Protein AF-A0AAV4C9W5-F1 (afdb_monomer)

Nearest PDB structures (foldseek):
  8r55-assembly1_z  TM=6.917E-01  e=4.072E-02  Bacillus subtilis
  2dnu-assembly1_A  TM=6.095E-01  e=3.373E-02  Homo sapiens
  2yuo-assembly1_A  TM=5.539E-01  e=3.168E-02  Mus musculus
  7nzc-assembly1_AAA  TM=6.056E-01  e=6.319E-02  Homo sapiens
  2cub-assembly1_A  TM=4.897E-01  e=2.083E-01  Homo sapiens

Radius of gyration: 33.25 Å; Cα contacts (8 Å, |Δi|>4): 215; chains: 1; bounding box: 70×79×91 Å

InterPro domains:
  IPR041373 Reverse transcriptase, RNase H-like domain [PF17917] (241-307)
  IPR043502 DNA/RNA polymerase superfamily [SSF56672] (241-311)

Secondary structure (DSSP, 8-state):
-HHHHHTTTS---GGG---HHHHHHHHHHHHHHHHHHHHHHHHHHHHHHHHHHHHH-------TT-EEEEEEE-SS-TT-EEEEEEEEEEEE-SSSEEEEEETTEEEEEEGGGEEE-------S----------------------------------PPPSS----GGG----TTS-HHHHHHHHHHHHHTTTTS-SSPP--TT-------S-SS---PPPPPPPHHHHHHHHHHHHHHHH-HHHHT--HHHHHHHHHHHHHHHTHHHHTTS-EEEEES-THHHHTTTS--S-HHHHHHHHHHHTS-EEEEE--TTT-HHHHHHHH--

Organism: NCBI:txid259542

Sequence (329 aa):
MTILRELWMEDITDEQVKSTYQYVIDLREKMEKVIEVAHDNLKNASKRYKKDFDLKTKATRFEVGNKVLLLLPTKYNKLQLKWQDPFVVLQRLGENNYKVAVGKVEKTYHAKLLKKYWECESSGNQACEVGVLQCAVAALIDEEEDSSEHQDQEPKIETPSLQQTQTYKDVQIDGELGSHQKEELTSLLRGFADVLTDVPGRTSAYTYDIILTSNVPAMEKPYPTSQALLAKFRKEVQAMKLLPRKQRYSVVQKEYLTRVWAVKSLSTYLLGREFVVETDHAPLLYLNRAKSENGRLMRWALLLSQYRFNLRSVKASENHGPNFLSRLK

Solvent-accessible surface area (backbone atoms only — not comparable to full-atom values): 21068 Å² total; per-residue (Å²): 119,63,70,68,50,50,68,72,73,49,94,71,60,82,91,69,69,70,50,74,67,56,50,54,51,54,48,50,55,50,50,54,54,51,51,52,54,50,52,51,50,52,54,53,48,51,54,49,53,48,53,55,45,62,74,69,58,74,89,75,79,82,61,69,67,42,43,23,25,39,58,40,57,39,97,90,40,79,86,48,70,39,77,44,73,74,28,40,28,70,40,76,79,52,91,50,36,33,30,33,43,61,84,95,44,78,46,79,43,51,46,91,42,49,42,86,53,78,85,80,82,81,77,73,94,69,97,68,79,85,70,85,78,81,72,80,78,82,75,82,78,78,82,74,82,77,87,70,94,71,88,76,78,72,83,76,77,82,69,83,56,92,64,74,83,50,48,55,83,74,62,85,75,71,84,88,60,52,72,69,58,50,53,52,49,54,52,49,41,62,74,45,38,80,75,48,36,75,39,86,77,86,75,82,90,67,84,82,79,86,79,68,96,58,94,66,83,83,82,73,78,79,79,83,76,52,71,72,57,49,53,53,52,48,53,53,54,49,57,59,60,66,37,75,78,57,63,78,47,53,70,69,55,47,55,51,48,53,50,54,48,54,51,59,77,40,33,91,75,43,61,96,39,82,47,75,49,77,36,65,56,61,75,62,63,47,56,81,77,48,90,61,93,46,70,66,61,46,54,51,43,56,64,51,63,80,48,53,67,46,75,42,70,45,57,66,88,75,44,52,66,67,54,47,64,72,63,64,124

Structure (mmCIF, N/CA/C/O backbone):
data_AF-A0AAV4C9W5-F1
#
_entry.id   AF-A0AAV4C9W5-F1
#
loop_
_atom_site.group_PDB
_atom_site.id
_atom_site.type_symbol
_atom_site.label_atom_id
_atom_site.label_alt_id
_atom_site.label_comp_id
_atom_site.label_asym_id
_atom_site.label_entity_id
_atom_site.label_seq_id
_atom_site.pdbx_PDB_ins_code
_atom_site.Cartn_x
_atom_site.Cartn_y
_atom_site.Cartn_z
_atom_site.occupancy
_atom_site.B_iso_or_equiv
_atom_site.auth_seq_id
_atom_site.auth_comp_id
_atom_site.auth_asym_id
_atom_site.auth_atom_id
_atom_site.pdbx_PDB_model_num
ATOM 1 N N . MET A 1 1 ? -7.996 -10.485 35.143 1.00 45.44 1 MET A N 1
ATOM 2 C CA . MET A 1 1 ? -7.371 -9.258 35.692 1.00 45.44 1 MET A CA 1
ATOM 3 C C . MET A 1 1 ? -8.326 -8.061 35.771 1.00 45.44 1 MET A C 1
ATOM 5 O O . MET A 1 1 ? -7.984 -7.102 36.442 1.00 45.44 1 MET A O 1
ATOM 9 N N . THR A 1 2 ? -9.516 -8.099 35.160 1.00 46.59 2 THR A N 1
ATOM 10 C CA . THR A 1 2 ? -10.539 -7.034 35.259 1.00 46.59 2 THR A CA 1
ATOM 11 C C . THR A 1 2 ? -11.322 -7.063 36.574 1.00 46.59 2 THR A C 1
ATOM 13 O O . THR A 1 2 ? -11.460 -6.025 37.201 1.00 46.59 2 THR A O 1
ATOM 16 N N . ILE A 1 3 ? -11.691 -8.251 37.067 1.00 50.72 3 ILE A N 1
ATOM 17 C CA . ILE A 1 3 ? -12.413 -8.426 38.346 1.00 50.72 3 ILE A CA 1
ATOM 18 C C . ILE A 1 3 ? -11.618 -7.862 39.533 1.00 50.72 3 ILE A C 1
ATOM 20 O O . ILE A 1 3 ? -12.169 -7.164 40.368 1.00 50.72 3 ILE A O 1
ATOM 24 N N . LEU A 1 4 ? -10.304 -8.115 39.581 1.00 55.53 4 LEU A N 1
ATOM 25 C CA . LEU A 1 4 ? -9.413 -7.579 40.621 1.00 55.53 4 LEU A CA 1
ATOM 26 C C . LEU A 1 4 ? -9.240 -6.058 40.533 1.00 55.53 4 LEU A C 1
ATOM 28 O O . LEU A 1 4 ? -8.959 -5.425 41.541 1.00 55.53 4 LEU A O 1
ATOM 32 N N . ARG A 1 5 ? -9.382 -5.484 39.332 1.00 57.50 5 ARG A N 1
ATOM 33 C CA . ARG A 1 5 ? -9.265 -4.042 39.114 1.00 57.50 5 ARG A CA 1
ATOM 34 C C . ARG A 1 5 ? -10.557 -3.320 39.515 1.00 57.50 5 ARG A C 1
ATOM 36 O O . ARG A 1 5 ? -10.459 -2.255 40.098 1.00 57.50 5 ARG A O 1
ATOM 43 N N . GLU A 1 6 ? -11.729 -3.902 39.259 1.00 53.81 6 GLU A N 1
ATOM 44 C CA . GLU A 1 6 ? -13.024 -3.375 39.731 1.00 53.81 6 GLU A CA 1
ATOM 45 C C . GLU A 1 6 ? -13.154 -3.467 41.260 1.00 53.81 6 GLU A C 1
ATOM 47 O O . GLU A 1 6 ? -13.497 -2.478 41.896 1.00 53.81 6 GLU A O 1
ATOM 52 N N . LEU A 1 7 ? -12.754 -4.593 41.868 1.00 58.28 7 LEU A N 1
ATOM 53 C CA . LEU A 1 7 ? -12.769 -4.801 43.330 1.00 58.28 7 LEU A CA 1
ATOM 54 C C . LEU A 1 7 ? -11.899 -3.813 44.123 1.00 58.28 7 LEU A C 1
ATOM 56 O O . LEU A 1 7 ? -12.067 -3.684 45.328 1.00 58.28 7 LEU A O 1
ATOM 60 N N . TRP A 1 8 ? -10.916 -3.195 43.470 1.00 59.19 8 TRP A N 1
ATOM 61 C CA . TRP A 1 8 ? -9.974 -2.262 44.094 1.00 59.19 8 TRP A CA 1
ATOM 62 C C . TRP A 1 8 ? -10.302 -0.790 43.818 1.00 59.19 8 TRP A C 1
ATOM 64 O O . TRP A 1 8 ? -9.658 0.077 44.402 1.00 59.19 8 TRP A O 1
ATOM 74 N N . MET A 1 9 ? -11.241 -0.499 42.910 1.00 55.44 9 MET A N 1
ATOM 75 C CA . MET A 1 9 ? -11.502 0.863 42.421 1.00 55.44 9 MET A CA 1
ATOM 76 C C . MET A 1 9 ? -12.898 1.388 42.775 1.00 55.44 9 MET A C 1
ATOM 78 O O . MET A 1 9 ? -13.112 2.593 42.670 1.00 55.44 9 MET A O 1
ATOM 82 N N . GLU A 1 10 ? -13.826 0.533 43.211 1.00 49.25 10 GLU A N 1
ATOM 83 C CA . GLU A 1 10 ? -15.153 0.948 43.673 1.00 49.25 10 GLU A CA 1
ATOM 84 C C . GLU A 1 10 ? -15.440 0.368 45.064 1.00 49.25 10 GLU A C 1
ATOM 86 O O . GLU A 1 10 ? -15.262 -0.830 45.291 1.00 49.25 10 GLU A O 1
ATOM 91 N N . ASP A 1 11 ? -15.908 1.217 45.987 1.00 51.62 11 ASP A N 1
ATOM 92 C CA . ASP A 1 11 ? -16.516 0.804 47.257 1.00 51.62 11 ASP A CA 1
ATOM 93 C C . ASP A 1 11 ? -17.868 0.138 46.953 1.00 51.62 11 ASP A C 1
ATOM 95 O O . ASP A 1 11 ? -18.941 0.736 47.065 1.00 51.62 11 ASP A O 1
ATOM 99 N N . ILE A 1 12 ? -17.812 -1.110 46.491 1.00 54.41 12 ILE A N 1
ATOM 100 C CA . ILE A 1 12 ? -18.990 -1.953 46.314 1.00 54.41 12 ILE A CA 1
ATOM 101 C C . ILE A 1 12 ? -19.474 -2.302 47.722 1.00 54.41 12 ILE A C 1
ATOM 103 O O . ILE A 1 12 ? -18.775 -2.980 48.475 1.00 54.41 12 ILE A O 1
ATOM 107 N N . THR A 1 13 ? -20.661 -1.830 48.100 1.00 58.22 13 THR A N 1
ATOM 108 C CA . THR A 1 13 ? -21.297 -2.243 49.354 1.00 58.22 13 THR A CA 1
ATOM 109 C C . THR A 1 13 ? -21.484 -3.766 49.358 1.00 58.22 13 THR A C 1
ATOM 111 O O . THR A 1 13 ? -21.850 -4.355 48.338 1.00 58.22 13 THR A O 1
ATOM 114 N N . ASP A 1 14 ? -21.253 -4.413 50.508 1.00 55.03 14 ASP A N 1
ATOM 115 C CA . ASP A 1 14 ? -21.297 -5.881 50.687 1.00 55.03 14 ASP A CA 1
ATOM 116 C C . ASP A 1 14 ? -22.599 -6.549 50.180 1.00 55.03 14 ASP A C 1
ATOM 118 O O . ASP A 1 14 ? -22.643 -7.757 49.949 1.00 55.03 14 ASP A O 1
ATOM 122 N N . GLU A 1 15 ? -23.659 -5.770 49.942 1.00 57.22 15 GLU A N 1
ATOM 123 C CA . GLU A 1 15 ? -24.938 -6.215 49.378 1.00 57.22 15 GLU A CA 1
ATOM 124 C C . GLU A 1 15 ? -24.871 -6.672 47.906 1.00 57.22 15 GLU A C 1
ATOM 126 O O . GLU A 1 15 ? -25.792 -7.348 47.444 1.00 57.22 15 GLU A O 1
ATOM 131 N N . GLN A 1 16 ? -23.804 -6.359 47.157 1.00 58.38 16 GLN A N 1
ATOM 132 C CA . GLN A 1 16 ? -23.669 -6.733 45.736 1.00 58.38 16 GLN A CA 1
ATOM 133 C C . GLN A 1 16 ? -22.602 -7.798 45.445 1.00 58.38 16 GLN A C 1
ATOM 135 O O . GLN A 1 16 ? -22.317 -8.094 44.278 1.00 58.38 16 GLN A O 1
ATOM 140 N N . VAL A 1 17 ? -22.029 -8.434 46.472 1.00 63.06 17 VAL A N 1
ATOM 141 C CA . VAL A 1 17 ? -21.086 -9.543 46.273 1.00 63.06 17 VAL A CA 1
ATOM 142 C C . VAL A 1 17 ? -21.867 -10.786 45.839 1.00 63.06 17 VAL A C 1
ATOM 144 O O . VAL A 1 17 ? -22.325 -11.588 46.653 1.00 63.06 17 VAL A O 1
ATOM 147 N N . LYS A 1 18 ? -22.048 -10.946 44.522 1.00 65.88 18 LYS A N 1
ATOM 148 C CA . LYS A 1 18 ? -22.655 -12.149 43.939 1.00 65.88 18 LYS A CA 1
ATOM 149 C C . LYS A 1 18 ? -21.919 -13.380 44.445 1.00 65.88 18 LYS A C 1
ATOM 151 O O . LYS A 1 18 ? -20.697 -13.483 44.323 1.00 65.88 18 LYS A O 1
ATOM 156 N N . SER A 1 19 ? -22.678 -14.337 44.974 1.00 81.88 19 SER A N 1
ATOM 157 C CA . SER A 1 19 ? -22.121 -15.621 45.393 1.00 81.88 19 SER A CA 1
ATOM 158 C C . SER A 1 19 ? -21.367 -16.259 44.224 1.00 81.88 19 SER A C 1
ATOM 160 O O . SER A 1 19 ? -21.794 -16.160 43.070 1.00 81.88 19 SER A O 1
ATOM 162 N N . THR A 1 20 ? -20.261 -16.947 44.503 1.00 77.75 20 THR A N 1
ATOM 163 C CA . THR A 1 20 ? -19.449 -17.627 43.478 1.00 77.75 20 THR A CA 1
ATOM 164 C C . THR A 1 20 ? -20.299 -18.531 42.580 1.00 77.75 20 THR A C 1
ATOM 166 O O . THR A 1 20 ? -20.100 -18.568 41.368 1.00 77.75 20 THR A O 1
ATOM 169 N N . TYR A 1 21 ? -21.312 -19.186 43.153 1.00 80.25 21 TYR A N 1
ATOM 170 C CA . TYR A 1 21 ? -22.284 -19.997 42.422 1.00 80.25 21 TYR A CA 1
ATOM 171 C C . TYR A 1 21 ? -23.168 -19.173 41.476 1.00 80.25 21 TYR A C 1
ATOM 173 O O . TYR A 1 21 ? -23.366 -19.576 40.331 1.00 80.25 21 TYR A O 1
ATOM 181 N N . GLN A 1 22 ? -23.658 -18.009 41.915 1.00 82.19 22 GLN A N 1
ATOM 182 C CA . GLN A 1 22 ? -24.451 -17.105 41.072 1.00 82.19 22 GLN A CA 1
ATOM 183 C C . GLN A 1 22 ? -23.623 -16.586 39.896 1.00 82.19 22 GLN A C 1
ATOM 185 O O . GLN A 1 22 ? -24.107 -16.560 38.771 1.00 82.19 22 GLN A O 1
ATOM 190 N N . TYR A 1 23 ? -22.350 -16.257 40.125 1.00 82.81 23 TYR A N 1
ATOM 191 C CA . TYR A 1 23 ? -21.450 -15.837 39.053 1.00 82.81 23 TYR A CA 1
ATOM 192 C C . TYR A 1 23 ? -21.252 -16.929 37.990 1.00 82.81 23 TYR A C 1
ATOM 194 O O . TYR A 1 23 ? -21.281 -16.638 36.796 1.00 82.81 23 TYR A O 1
ATOM 202 N N . VAL A 1 24 ? -21.072 -18.189 38.400 1.00 89.25 24 VAL A N 1
ATOM 203 C CA . VAL A 1 24 ? -20.889 -19.312 37.462 1.00 89.25 24 VAL A CA 1
ATOM 204 C C . VAL A 1 24 ? -22.151 -19.568 36.631 1.00 89.25 24 VAL A C 1
ATOM 206 O O . VAL A 1 24 ? -22.044 -19.869 35.440 1.00 89.25 24 VAL A O 1
ATOM 209 N N . ILE A 1 25 ? -23.337 -19.423 37.231 1.00 88.38 25 ILE A N 1
ATOM 210 C CA . ILE A 1 25 ? -24.621 -19.540 36.524 1.00 88.38 25 ILE A CA 1
ATOM 211 C C . ILE A 1 25 ? -24.779 -18.385 35.526 1.00 88.38 25 ILE A C 1
ATOM 213 O O . ILE A 1 25 ? -24.960 -18.637 34.334 1.00 88.38 25 ILE A O 1
ATOM 217 N N . ASP A 1 26 ? -24.583 -17.142 35.974 1.00 87.50 26 ASP A N 1
ATOM 218 C CA . ASP A 1 26 ? -24.638 -15.947 35.124 1.00 87.50 26 ASP A CA 1
ATOM 219 C C . ASP A 1 26 ? -23.651 -16.036 33.950 1.00 87.50 26 ASP A C 1
ATOM 221 O O . ASP A 1 26 ? -23.949 -15.610 32.832 1.00 87.50 26 ASP A O 1
ATOM 225 N N . LEU A 1 27 ? -22.451 -16.576 34.188 1.00 87.00 27 LEU A N 1
ATOM 226 C CA . LEU A 1 27 ? -21.431 -16.749 33.158 1.00 87.00 27 LEU A CA 1
ATOM 227 C C . LEU A 1 27 ? -21.860 -17.778 32.111 1.00 87.00 27 LEU A C 1
ATOM 229 O O . LEU A 1 27 ? -21.686 -17.523 30.919 1.00 87.00 27 LEU A O 1
ATOM 233 N N . ARG A 1 28 ? -22.432 -18.912 32.534 1.00 92.81 28 ARG A N 1
ATOM 234 C CA . ARG A 1 28 ? -22.960 -19.928 31.613 1.00 92.81 28 ARG A CA 1
ATOM 235 C C . ARG A 1 28 ? -24.043 -19.332 30.720 1.00 92.81 28 ARG A C 1
ATOM 237 O O . ARG A 1 28 ? -23.952 -19.451 29.502 1.00 92.81 28 ARG A O 1
ATOM 244 N N . GLU A 1 29 ? -25.011 -18.638 31.312 1.00 92.44 29 GLU A N 1
ATOM 245 C CA . GLU A 1 29 ? -26.097 -18.001 30.562 1.00 92.44 29 GLU A CA 1
ATOM 246 C C . GLU A 1 29 ? -25.580 -16.931 29.594 1.00 92.44 29 GLU A C 1
ATOM 248 O O . GLU A 1 29 ? -26.048 -16.820 28.459 1.00 92.44 29 GLU A O 1
ATOM 253 N N . LYS A 1 30 ? -24.580 -16.143 30.011 1.00 92.75 30 LYS A N 1
ATOM 254 C CA . LYS A 1 30 ? -23.918 -15.178 29.125 1.00 92.75 30 LYS A CA 1
ATOM 255 C C . LYS A 1 30 ? -23.199 -15.874 27.973 1.00 92.75 30 LYS A C 1
ATOM 257 O O . LYS A 1 30 ? -23.311 -15.409 26.844 1.00 92.75 30 LYS A O 1
ATOM 262 N N . MET A 1 31 ? -22.487 -16.971 28.225 1.00 93.44 31 MET A N 1
ATOM 263 C CA . MET A 1 31 ? -21.795 -17.720 27.173 1.00 93.44 31 MET A CA 1
ATOM 264 C C . MET A 1 31 ? -22.771 -18.325 26.164 1.00 93.44 31 MET A C 1
ATOM 266 O O . MET A 1 31 ? -22.523 -18.220 24.965 1.00 93.44 31 MET A O 1
ATOM 270 N N . GLU A 1 32 ? -23.894 -18.883 26.614 1.00 94.31 32 GLU A N 1
ATOM 271 C CA . GLU A 1 32 ? -24.934 -19.404 25.719 1.00 94.31 32 GLU A CA 1
ATOM 272 C C . GLU A 1 32 ? -25.490 -18.303 24.805 1.00 94.31 32 GLU A C 1
ATOM 274 O O . GLU A 1 32 ? -25.526 -18.475 23.585 1.00 94.31 32 GLU A O 1
ATOM 279 N N . LYS A 1 33 ? -25.794 -17.124 25.367 1.00 94.88 33 LYS A N 1
ATOM 280 C CA . LYS A 1 33 ? -26.234 -15.950 24.592 1.00 94.88 33 LYS A CA 1
ATOM 281 C C . LYS A 1 33 ? -25.177 -15.484 23.587 1.00 94.88 33 LYS A C 1
ATOM 283 O O . LYS A 1 33 ? -25.500 -15.160 22.448 1.00 94.88 33 LYS A O 1
ATOM 288 N N . VAL A 1 34 ? -23.904 -15.454 23.983 1.00 95.25 34 VAL A N 1
ATOM 289 C CA . VAL A 1 34 ? -22.800 -15.046 23.096 1.00 95.25 34 VAL A CA 1
ATOM 290 C C . VAL A 1 34 ? -22.634 -16.034 21.939 1.00 95.25 34 VAL A C 1
ATOM 292 O O . VAL A 1 34 ? -22.445 -15.608 20.799 1.00 95.25 34 VAL A O 1
ATOM 295 N N . ILE A 1 35 ? -22.739 -17.338 22.204 1.00 95.25 35 ILE A N 1
ATOM 296 C CA . ILE A 1 35 ? -22.650 -18.386 21.178 1.00 95.25 35 ILE A CA 1
ATOM 297 C C . ILE A 1 35 ? -23.799 -18.261 20.172 1.00 95.25 35 ILE A C 1
ATOM 299 O O . ILE A 1 35 ? -23.578 -18.399 18.968 1.00 95.25 35 ILE A O 1
ATOM 303 N N . GLU A 1 36 ? -25.012 -17.973 20.639 1.00 96.19 36 GLU A N 1
ATOM 304 C CA . GLU A 1 36 ? -26.168 -17.748 19.770 1.00 96.19 36 GLU A CA 1
ATOM 305 C C . GLU A 1 36 ? -25.934 -16.559 18.824 1.00 96.19 36 GLU A C 1
ATOM 307 O O . GLU A 1 36 ? -26.016 -16.706 17.600 1.00 96.19 36 GLU A O 1
ATOM 312 N N . VAL A 1 37 ? -25.506 -15.416 19.371 1.00 96.50 37 VAL A N 1
ATOM 313 C CA . VAL A 1 37 ? -25.164 -14.220 18.584 1.00 96.50 37 VAL A CA 1
ATOM 314 C C . VAL A 1 37 ? -24.031 -14.505 17.592 1.00 96.50 37 VAL A C 1
ATOM 316 O O . VAL A 1 37 ? -24.084 -14.067 16.439 1.00 96.50 37 VAL A O 1
ATOM 319 N N . ALA A 1 38 ? -23.011 -15.263 17.999 1.00 95.06 38 ALA A N 1
ATOM 320 C CA . ALA A 1 38 ? -21.905 -15.643 17.126 1.00 95.06 38 ALA A CA 1
ATOM 321 C C . ALA A 1 38 ? -22.383 -16.499 15.941 1.00 95.06 38 ALA A C 1
ATOM 323 O O . ALA A 1 38 ? -22.008 -16.231 14.795 1.00 95.06 38 ALA A O 1
ATOM 324 N N . HIS A 1 39 ? -23.255 -17.484 16.179 1.00 97.25 39 HIS A N 1
ATOM 325 C CA . HIS A 1 39 ? -23.826 -18.310 15.115 1.00 97.25 39 HIS A CA 1
ATOM 326 C C . HIS A 1 39 ? -24.677 -17.503 14.137 1.00 97.25 39 HIS A C 1
ATOM 328 O O . HIS A 1 39 ? -24.593 -17.717 12.923 1.00 97.25 39 HIS A O 1
ATOM 334 N N . ASP A 1 40 ? -25.472 -16.561 14.630 1.00 97.00 40 ASP A N 1
ATOM 335 C CA . ASP A 1 40 ? -26.295 -15.723 13.765 1.00 97.00 40 ASP A CA 1
ATOM 336 C C . ASP A 1 40 ? -25.455 -14.747 12.944 1.00 97.00 40 ASP A C 1
ATOM 338 O O . ASP A 1 40 ? -25.701 -14.572 11.744 1.00 97.00 40 ASP A O 1
ATOM 342 N N . ASN A 1 41 ? -24.387 -14.203 13.527 1.00 96.50 41 ASN A N 1
ATOM 343 C CA . ASN A 1 41 ? -23.405 -13.413 12.794 1.00 96.50 41 ASN A CA 1
ATOM 344 C C . ASN A 1 41 ? -22.705 -14.237 11.711 1.00 96.50 41 ASN A C 1
ATOM 346 O O . ASN A 1 41 ? -22.595 -13.766 10.580 1.00 96.50 41 ASN A O 1
ATOM 350 N N . LEU A 1 42 ? -22.317 -15.482 11.998 1.00 95.81 42 LEU A N 1
ATOM 351 C CA . LEU A 1 42 ? -21.725 -16.385 11.005 1.00 95.81 42 LEU A CA 1
ATOM 352 C C . LEU A 1 42 ? -22.695 -16.691 9.857 1.00 95.81 42 LEU A C 1
ATOM 354 O O . LEU A 1 42 ? -22.311 -16.615 8.686 1.00 95.81 42 LEU A O 1
ATOM 358 N N . LYS A 1 43 ? -23.969 -16.973 10.158 1.00 97.19 43 LYS A N 1
ATOM 359 C CA . LYS A 1 43 ? -25.007 -17.188 9.133 1.00 97.19 43 LYS A CA 1
ATOM 360 C C . LYS A 1 43 ? -25.213 -15.940 8.277 1.00 97.19 43 LYS A C 1
ATOM 362 O O . LYS A 1 43 ? -25.290 -16.034 7.051 1.00 97.19 43 LYS A O 1
ATOM 367 N N . ASN A 1 44 ? -25.298 -14.769 8.903 1.00 95.19 44 ASN A N 1
ATOM 368 C CA . ASN A 1 44 ? -25.499 -13.502 8.205 1.00 95.19 44 ASN A CA 1
ATOM 369 C C . ASN A 1 44 ? -24.281 -13.124 7.355 1.00 95.19 44 ASN A C 1
ATOM 371 O O . ASN A 1 44 ? -24.448 -12.718 6.204 1.00 95.19 44 ASN A O 1
ATOM 375 N N . ALA A 1 45 ? -23.069 -13.321 7.871 1.00 91.94 45 ALA A N 1
ATOM 376 C CA . ALA A 1 45 ? -21.829 -13.131 7.131 1.00 91.94 45 ALA A CA 1
ATOM 377 C C . ALA A 1 45 ? -21.762 -14.077 5.925 1.00 91.94 45 ALA A C 1
ATOM 379 O O . ALA A 1 45 ? -21.531 -13.617 4.812 1.00 91.94 45 ALA A O 1
ATOM 380 N N . SER A 1 46 ? -22.074 -15.366 6.101 1.00 92.12 46 SER A N 1
ATOM 381 C CA . SER A 1 46 ? -22.127 -16.343 5.004 1.00 92.12 46 SER A CA 1
ATOM 382 C C . SER A 1 46 ? -23.097 -15.919 3.890 1.00 92.12 46 SER A C 1
ATOM 384 O O . SER A 1 46 ? -22.737 -15.934 2.709 1.00 92.12 46 SER A O 1
ATOM 386 N N . LYS A 1 47 ? -24.300 -15.443 4.249 1.00 95.25 47 LYS A N 1
ATOM 387 C CA . LYS A 1 47 ? -25.278 -14.902 3.285 1.00 95.25 47 LYS A CA 1
ATOM 388 C C . LYS A 1 47 ? -24.739 -13.678 2.539 1.00 95.25 47 LYS A C 1
ATOM 390 O O . LYS A 1 47 ? -24.906 -13.591 1.323 1.00 95.25 47 LYS A O 1
ATOM 395 N N . ARG A 1 48 ? -24.095 -12.744 3.250 1.00 89.94 48 ARG A N 1
ATOM 396 C CA . ARG A 1 48 ? -23.469 -11.549 2.656 1.00 89.94 48 ARG A CA 1
ATOM 397 C C . ARG A 1 48 ? -22.351 -11.937 1.690 1.00 89.94 48 ARG A C 1
ATOM 399 O O . ARG A 1 48 ? -22.396 -11.520 0.538 1.00 89.94 48 ARG A O 1
ATOM 406 N N . TYR A 1 49 ? -21.433 -12.808 2.113 1.00 86.19 49 TYR A N 1
ATOM 407 C CA . TYR A 1 49 ? -20.345 -13.305 1.271 1.00 86.19 49 TYR A CA 1
ATOM 408 C C . TYR A 1 49 ? -20.860 -13.979 0.002 1.00 86.19 49 TYR A C 1
ATOM 410 O O . TYR A 1 49 ? -20.323 -13.726 -1.073 1.00 86.19 49 TYR A O 1
ATOM 418 N N . LYS A 1 50 ? -21.927 -14.785 0.096 1.00 89.88 50 LYS A N 1
ATOM 419 C CA . LYS A 1 50 ? -22.564 -15.386 -1.080 1.00 89.88 50 LYS A CA 1
ATOM 420 C C . LYS A 1 50 ? -23.120 -14.322 -2.027 1.00 89.88 50 LYS A C 1
ATOM 422 O O . LYS A 1 50 ? -22.821 -14.365 -3.213 1.00 89.88 50 LYS A O 1
ATOM 427 N N . LYS A 1 51 ? -23.875 -13.346 -1.510 1.00 89.81 51 LYS A N 1
ATOM 428 C CA . LYS A 1 51 ? -24.438 -12.258 -2.325 1.00 89.81 51 LYS A CA 1
ATOM 429 C C . LYS A 1 51 ? -23.341 -11.468 -3.045 1.00 89.81 51 LYS A C 1
ATOM 431 O O . LYS A 1 51 ? -23.442 -11.235 -4.246 1.00 89.81 51 LYS A O 1
ATOM 436 N N . ASP A 1 52 ? -22.286 -11.093 -2.326 1.00 79.88 52 ASP A N 1
ATOM 437 C CA . ASP A 1 52 ? -21.156 -10.349 -2.887 1.00 79.88 52 ASP A CA 1
ATOM 438 C C . ASP A 1 52 ? -20.373 -11.178 -3.908 1.00 79.88 52 ASP A C 1
ATOM 440 O O . ASP A 1 52 ? -19.918 -10.647 -4.925 1.00 79.88 52 ASP A O 1
ATOM 444 N N . PHE A 1 53 ? -20.232 -12.482 -3.657 1.00 79.94 53 PHE A N 1
ATOM 445 C CA . PHE A 1 53 ? -19.633 -13.417 -4.597 1.00 79.94 53 PHE A CA 1
ATOM 446 C C . PHE A 1 53 ? -20.460 -13.499 -5.880 1.00 79.94 53 PHE A C 1
ATOM 448 O O . PHE A 1 53 ? -19.911 -13.289 -6.960 1.00 79.94 53 PHE A O 1
ATOM 455 N N . ASP A 1 54 ? -21.768 -13.726 -5.779 1.00 82.00 54 ASP A N 1
ATOM 456 C CA . ASP A 1 54 ? -22.665 -13.854 -6.930 1.00 82.00 54 ASP A CA 1
ATOM 457 C C . ASP A 1 54 ? -22.667 -12.569 -7.781 1.00 82.00 54 ASP A C 1
ATOM 459 O O . ASP A 1 54 ? -22.561 -12.641 -9.004 1.00 82.00 54 ASP A O 1
ATOM 463 N N . LEU A 1 55 ? -22.667 -11.387 -7.147 1.00 77.88 55 LEU A N 1
ATOM 464 C CA . LEU A 1 55 ? -22.592 -10.086 -7.831 1.00 77.88 55 LEU A CA 1
ATOM 465 C C . LEU A 1 55 ? -21.269 -9.861 -8.581 1.00 77.88 55 LEU A C 1
ATOM 467 O O . LEU A 1 55 ? -21.253 -9.251 -9.651 1.00 77.88 55 LEU A O 1
ATOM 471 N N . LYS A 1 56 ? -20.143 -10.313 -8.017 1.00 72.62 56 LYS A N 1
ATOM 472 C CA . LYS A 1 56 ? -18.801 -10.105 -8.593 1.00 72.62 56 LYS A CA 1
ATOM 473 C C . LYS A 1 56 ? -18.374 -11.224 -9.545 1.00 72.62 56 LYS A C 1
ATOM 475 O O . LYS A 1 56 ? -17.371 -11.075 -10.251 1.00 72.62 56 LYS A O 1
ATOM 480 N N . THR A 1 57 ? -19.096 -12.342 -9.577 1.00 70.75 57 THR A N 1
ATOM 481 C CA . THR A 1 57 ? -18.726 -13.505 -10.385 1.00 70.75 57 THR A CA 1
ATOM 482 C C . THR A 1 57 ? -19.071 -13.273 -11.851 1.00 70.75 57 THR A C 1
ATOM 484 O O . THR A 1 57 ? -20.230 -13.215 -12.245 1.00 70.75 57 THR A O 1
ATOM 487 N N . LYS A 1 58 ? -18.043 -13.191 -12.698 1.00 71.19 58 LYS A N 1
ATOM 488 C CA . LYS A 1 58 ? -18.197 -13.248 -14.156 1.00 71.19 58 LYS A CA 1
ATOM 489 C C . LYS A 1 58 ? -18.089 -14.701 -14.606 1.00 71.19 58 LYS A C 1
ATOM 491 O O . LYS A 1 58 ? -17.126 -15.381 -14.258 1.00 71.19 58 LYS A O 1
ATOM 496 N N . ALA A 1 59 ? -19.053 -15.177 -15.390 1.00 68.69 59 ALA A N 1
ATOM 497 C CA . ALA A 1 59 ? -19.030 -16.535 -15.923 1.00 68.69 59 ALA A CA 1
ATOM 498 C C . ALA A 1 59 ? -17.953 -16.670 -17.014 1.00 68.69 59 ALA A C 1
ATOM 500 O O . ALA A 1 59 ? -18.173 -16.322 -18.174 1.00 68.69 59 ALA A O 1
ATOM 501 N N . THR A 1 60 ? -16.777 -17.182 -16.654 1.00 72.19 60 THR A N 1
ATOM 502 C CA . THR A 1 60 ? -15.713 -17.496 -17.615 1.00 72.19 60 THR A CA 1
ATOM 503 C C . THR A 1 60 ? -16.005 -18.844 -18.269 1.00 72.19 60 THR A C 1
ATOM 505 O O . THR A 1 60 ? -15.873 -19.893 -17.639 1.00 72.19 60 THR A O 1
ATOM 508 N N . ARG A 1 61 ? -16.433 -18.827 -19.535 1.00 82.44 61 ARG A N 1
ATOM 509 C CA . ARG A 1 61 ? -16.689 -20.037 -20.331 1.00 82.44 61 ARG A CA 1
ATOM 510 C C . ARG A 1 61 ? -15.557 -20.243 -21.332 1.00 82.44 61 ARG A C 1
ATOM 512 O O . ARG A 1 61 ? -15.130 -19.292 -21.983 1.00 82.44 61 ARG A O 1
ATOM 519 N N . PHE A 1 62 ? -15.088 -21.481 -21.450 1.00 86.44 62 PHE A N 1
ATOM 520 C CA . PHE A 1 62 ? -14.065 -21.873 -22.418 1.00 86.44 62 PHE A CA 1
ATOM 521 C C . PHE A 1 62 ? -14.654 -22.893 -23.392 1.00 86.44 62 PHE A C 1
ATOM 523 O O . PHE A 1 62 ? -15.308 -23.848 -22.976 1.00 86.44 62 PHE A O 1
ATOM 530 N N . GLU A 1 63 ? -14.442 -22.680 -24.685 1.00 84.8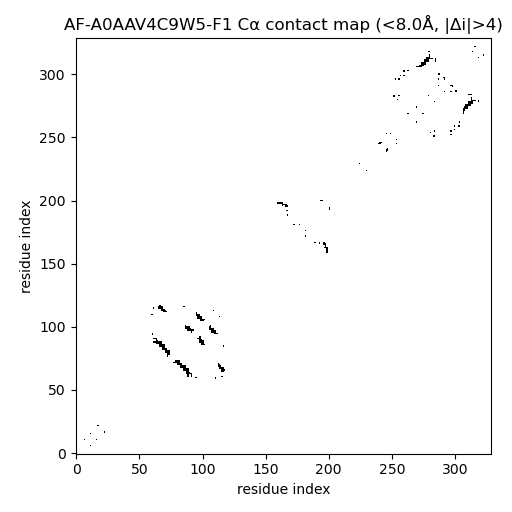1 63 GLU A N 1
ATOM 531 C CA . GLU A 1 63 ? -14.834 -23.629 -25.728 1.00 84.81 63 GLU A CA 1
ATOM 532 C C . GLU A 1 63 ? -13.752 -24.697 -25.907 1.00 84.81 63 GLU A C 1
ATOM 534 O O . GLU A 1 63 ? -12.571 -24.468 -25.627 1.00 84.81 63 GLU A O 1
ATOM 539 N N . VAL A 1 64 ? -14.171 -25.878 -26.357 1.00 87.94 64 VAL A N 1
ATOM 540 C CA . VAL A 1 64 ? -13.265 -26.983 -26.681 1.00 87.94 64 VAL A CA 1
ATOM 541 C C . VAL A 1 64 ? -12.396 -26.575 -27.872 1.00 87.94 64 VAL A C 1
ATOM 543 O O . VAL A 1 64 ? -12.909 -26.076 -28.866 1.00 87.94 64 VAL A O 1
ATOM 546 N N . GLY A 1 65 ? -11.081 -26.758 -27.758 1.00 86.19 65 GLY A N 1
ATOM 547 C CA . GLY A 1 65 ? -10.090 -26.345 -28.756 1.00 86.19 65 GLY A CA 1
ATOM 548 C C . GLY A 1 65 ? -9.416 -24.999 -28.470 1.00 86.19 65 GLY A C 1
ATOM 549 O O . GLY A 1 65 ? -8.338 -24.741 -29.005 1.00 86.19 65 GLY A O 1
ATOM 550 N N . ASN A 1 66 ? -9.964 -24.166 -27.577 1.00 88.75 66 ASN A N 1
ATOM 551 C CA . ASN A 1 66 ? -9.320 -22.899 -27.224 1.00 88.75 66 ASN A CA 1
ATOM 552 C C . ASN A 1 66 ? -8.036 -23.124 -26.415 1.00 88.75 66 ASN A C 1
ATOM 554 O O . ASN A 1 66 ? -7.984 -23.955 -25.502 1.00 88.75 66 ASN A O 1
ATOM 558 N N . LYS A 1 67 ? -7.012 -22.318 -26.718 1.00 90.12 67 LYS A N 1
ATOM 559 C CA . LYS A 1 67 ? -5.785 -22.238 -25.924 1.00 90.12 67 LYS A CA 1
ATOM 560 C C . LYS A 1 67 ? -6.054 -21.451 -24.637 1.00 90.12 67 LYS A C 1
ATOM 562 O O . LYS A 1 67 ? -6.639 -20.363 -24.653 1.00 90.12 67 LYS A O 1
ATOM 567 N N . VAL A 1 68 ? -5.627 -21.997 -23.506 1.00 90.94 68 VAL A N 1
ATOM 568 C CA . VAL A 1 68 ? -5.792 -21.420 -22.170 1.00 90.94 68 VAL A CA 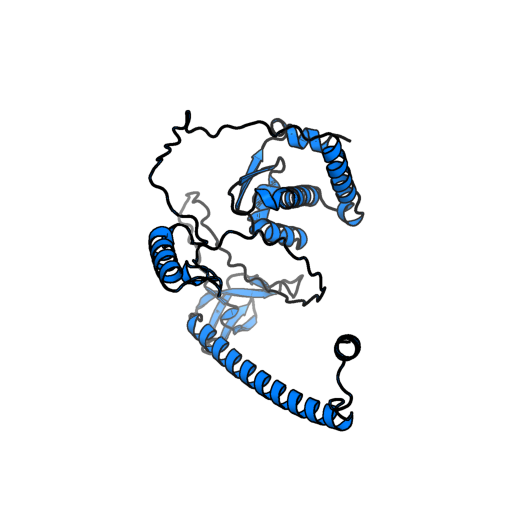1
ATOM 569 C C . VAL A 1 68 ? -4.496 -21.536 -21.376 1.00 90.94 68 VAL A C 1
ATOM 571 O O . VAL A 1 68 ? -3.801 -22.542 -21.439 1.00 90.94 68 VAL A O 1
ATOM 574 N N . LEU A 1 69 ? -4.172 -20.510 -20.599 1.00 92.31 69 LEU A N 1
ATOM 575 C CA . LEU A 1 69 ? -3.111 -20.564 -19.600 1.00 92.31 69 LEU A CA 1
ATOM 576 C C . LEU A 1 69 ? -3.633 -21.286 -18.362 1.00 92.31 69 LEU A C 1
ATOM 578 O O . LEU A 1 69 ? -4.764 -21.039 -17.933 1.00 92.31 69 LEU A O 1
ATOM 582 N N . LEU A 1 70 ? -2.792 -22.125 -17.765 1.00 92.19 70 LEU A N 1
ATOM 583 C CA . LEU A 1 70 ? -3.118 -22.889 -16.563 1.00 92.19 70 LEU A CA 1
ATOM 584 C C . LEU A 1 70 ? -2.278 -22.410 -15.374 1.00 92.19 70 LEU A C 1
ATOM 586 O O . LEU A 1 70 ? -1.059 -22.265 -15.477 1.00 92.19 70 LEU A O 1
ATOM 590 N N . LEU A 1 71 ? -2.926 -22.166 -14.236 1.00 91.69 71 LEU A N 1
ATOM 591 C CA . LEU A 1 71 ? -2.276 -21.747 -12.998 1.00 91.69 71 LEU A CA 1
ATOM 592 C C . LEU A 1 71 ? -1.771 -22.972 -12.224 1.00 91.69 71 LEU A C 1
ATOM 594 O O . LEU A 1 71 ? -2.562 -23.724 -11.655 1.00 91.69 71 LEU A O 1
ATOM 598 N N . LEU A 1 72 ? -0.451 -23.164 -12.191 1.00 88.88 72 LEU A N 1
ATOM 599 C CA . LEU A 1 72 ? 0.196 -24.299 -11.527 1.00 88.88 72 LEU A CA 1
ATOM 600 C C . LEU A 1 72 ? 1.314 -23.838 -10.583 1.00 88.88 72 LEU A C 1
ATOM 602 O O . LEU A 1 72 ? 1.951 -22.810 -10.835 1.00 88.88 72 LEU A O 1
ATOM 606 N N . PRO A 1 73 ? 1.594 -24.599 -9.512 1.00 88.94 73 PRO A N 1
ATOM 607 C CA . PRO A 1 73 ? 2.734 -24.332 -8.650 1.00 88.94 73 PRO A CA 1
ATOM 608 C C . PRO A 1 73 ? 4.055 -24.503 -9.406 1.00 88.94 73 PRO A C 1
ATOM 610 O O . PRO A 1 73 ? 4.179 -25.296 -10.345 1.00 88.94 73 PRO A O 1
ATOM 613 N N . THR A 1 74 ? 5.062 -23.750 -8.984 1.00 82.62 74 THR A N 1
ATOM 614 C CA . THR A 1 74 ? 6.399 -23.787 -9.580 1.00 82.62 74 THR A CA 1
ATOM 615 C C . THR A 1 74 ? 7.166 -25.021 -9.095 1.00 82.62 74 THR A C 1
ATOM 617 O O . THR A 1 74 ? 7.007 -25.449 -7.953 1.00 82.62 74 THR A O 1
ATOM 620 N N . LYS A 1 75 ? 8.051 -25.587 -9.932 1.00 80.00 75 LYS A N 1
ATOM 621 C CA . LYS A 1 75 ? 8.835 -26.795 -9.591 1.00 80.00 75 LYS A CA 1
ATOM 622 C C . LYS A 1 75 ? 9.673 -26.643 -8.311 1.00 80.00 75 LYS A C 1
ATOM 624 O O . LYS A 1 75 ? 9.831 -27.611 -7.579 1.00 80.00 75 LYS A O 1
ATOM 629 N N . TYR A 1 76 ? 10.185 -25.441 -8.043 1.00 78.69 76 TYR A N 1
ATOM 630 C CA . TYR A 1 76 ? 11.060 -25.156 -6.898 1.00 78.69 76 TYR A CA 1
ATOM 631 C C . TYR A 1 76 ? 10.304 -24.724 -5.635 1.00 78.69 76 TYR A C 1
ATOM 633 O O . TYR A 1 76 ? 10.792 -24.932 -4.530 1.00 78.69 76 TYR A O 1
ATOM 641 N N . ASN A 1 77 ? 9.116 -24.127 -5.782 1.00 83.19 77 ASN A N 1
ATOM 642 C CA . ASN A 1 77 ? 8.316 -23.640 -4.663 1.00 83.19 77 ASN A CA 1
ATOM 643 C C . ASN A 1 77 ? 6.836 -23.972 -4.884 1.00 83.19 77 ASN A C 1
ATOM 645 O O . ASN A 1 77 ? 6.164 -23.360 -5.717 1.00 83.19 77 ASN A O 1
ATOM 649 N N . LYS A 1 78 ? 6.333 -24.925 -4.092 1.00 76.25 78 LYS A N 1
ATOM 650 C CA . LYS A 1 78 ? 4.947 -25.412 -4.159 1.00 76.25 78 LYS A CA 1
ATOM 651 C C . LYS A 1 78 ? 3.910 -24.351 -3.778 1.00 76.25 78 LYS A C 1
ATOM 653 O O . LYS A 1 78 ? 2.757 -24.490 -4.166 1.00 76.25 78 LYS A O 1
ATOM 658 N N . LEU A 1 79 ? 4.315 -23.306 -3.054 1.00 81.00 79 LEU A N 1
ATOM 659 C CA . LEU A 1 79 ? 3.434 -22.211 -2.639 1.00 81.00 79 LEU A CA 1
ATOM 660 C C . LEU A 1 79 ? 3.298 -21.131 -3.723 1.00 81.00 79 LEU A C 1
ATOM 662 O O . LEU A 1 79 ? 2.335 -20.371 -3.730 1.00 81.00 79 LEU A O 1
ATOM 666 N N . GLN A 1 80 ? 4.242 -21.055 -4.664 1.00 78.38 80 GLN A N 1
ATOM 667 C CA . GLN A 1 80 ? 4.219 -20.048 -5.723 1.00 78.38 80 GLN A CA 1
ATOM 668 C C . GLN A 1 80 ? 3.487 -20.563 -6.960 1.00 78.38 80 GLN A C 1
ATOM 670 O O . GLN A 1 80 ? 4.034 -21.346 -7.743 1.00 78.38 80 GLN A O 1
ATOM 675 N N . LEU A 1 81 ? 2.265 -20.071 -7.159 1.00 86.00 81 LEU A N 1
ATOM 676 C CA . LEU A 1 81 ? 1.458 -20.324 -8.351 1.00 86.00 81 LEU A CA 1
ATOM 677 C C . LEU A 1 81 ? 1.865 -19.387 -9.499 1.00 86.00 81 LEU A C 1
ATOM 679 O O . LEU A 1 81 ? 1.910 -18.166 -9.335 1.00 86.00 81 LEU A O 1
ATOM 683 N N . LYS A 1 82 ? 2.126 -19.950 -10.682 1.00 87.75 82 LYS A N 1
ATOM 684 C CA . LYS A 1 82 ? 2.456 -19.209 -11.906 1.00 87.75 82 LYS A CA 1
ATOM 685 C C . LYS A 1 82 ? 1.559 -19.665 -13.055 1.00 87.75 82 LYS A C 1
ATOM 687 O O . LYS A 1 82 ? 1.270 -20.852 -13.189 1.00 87.75 82 LYS A O 1
ATOM 692 N N . TRP A 1 83 ? 1.125 -18.718 -13.884 1.00 90.94 83 TRP A N 1
ATOM 693 C CA . TRP A 1 83 ? 0.479 -19.028 -15.159 1.00 90.94 83 TRP A CA 1
ATOM 694 C C . TRP A 1 83 ? 1.510 -19.666 -16.089 1.00 90.94 83 TRP A C 1
ATOM 696 O O . TRP A 1 83 ? 2.542 -19.056 -16.375 1.00 90.94 83 TRP A O 1
ATOM 706 N N . GLN A 1 84 ? 1.255 -20.905 -16.490 1.00 87.44 84 GLN A N 1
ATOM 707 C CA . GLN A 1 84 ? 2.109 -21.678 -17.387 1.00 87.44 84 GLN A CA 1
ATOM 708 C C . GLN A 1 84 ? 1.580 -21.624 -18.821 1.00 87.44 84 GLN A C 1
ATOM 710 O O . GLN A 1 84 ? 0.524 -21.038 -19.067 1.00 87.44 84 GLN A O 1
ATOM 715 N N . ASP A 1 85 ? 2.364 -22.206 -19.728 1.00 83.94 85 ASP A N 1
ATOM 716 C CA . ASP A 1 85 ? 2.199 -22.191 -21.182 1.00 83.94 85 ASP A CA 1
ATOM 717 C C . ASP A 1 85 ? 0.764 -22.468 -21.666 1.00 83.94 85 ASP A C 1
ATOM 719 O O . ASP A 1 85 ? -0.045 -23.062 -20.948 1.00 83.94 85 ASP A O 1
ATOM 723 N N . PRO A 1 86 ? 0.413 -22.022 -22.884 1.00 88.69 86 PRO A N 1
ATOM 724 C CA . PRO A 1 86 ? -0.916 -22.232 -23.435 1.00 88.69 86 PRO A CA 1
ATOM 725 C C . PRO A 1 86 ? -1.190 -23.718 -23.679 1.00 88.69 86 PRO A C 1
ATOM 727 O O . PRO A 1 86 ? -0.558 -24.366 -24.511 1.00 88.69 86 PRO A O 1
ATOM 730 N N . PHE A 1 87 ? -2.188 -24.242 -22.978 1.00 91.12 87 PHE A N 1
ATOM 731 C CA . PHE A 1 87 ? -2.693 -25.599 -23.129 1.00 91.12 87 PHE A CA 1
ATOM 732 C C . PHE A 1 87 ? -4.040 -25.596 -23.842 1.00 91.12 87 PHE A C 1
ATOM 734 O O . PHE A 1 87 ? -4.797 -24.632 -23.765 1.00 91.12 87 PHE A O 1
ATOM 741 N N . VAL A 1 88 ? -4.365 -26.690 -24.523 1.00 91.38 88 VAL A N 1
ATOM 742 C CA . VAL A 1 88 ? -5.634 -26.817 -25.248 1.00 91.38 88 VAL A CA 1
ATOM 743 C C . VAL A 1 88 ? -6.693 -27.434 -24.337 1.00 91.38 88 VAL A C 1
ATOM 745 O O . VAL A 1 88 ? -6.449 -28.444 -23.666 1.00 91.38 88 VAL A O 1
ATOM 748 N N . VAL A 1 89 ? -7.881 -26.828 -24.314 1.00 92.38 89 VAL A N 1
ATOM 749 C CA . VAL A 1 89 ? -9.061 -27.410 -23.661 1.00 92.38 89 VAL A CA 1
ATOM 750 C C . VAL A 1 89 ? -9.594 -28.549 -24.527 1.00 92.38 89 VAL A C 1
ATOM 752 O O . VAL A 1 89 ? -10.025 -28.315 -25.652 1.00 92.38 89 VAL A O 1
ATOM 755 N N . LEU A 1 90 ? -9.592 -29.776 -24.004 1.00 90.69 90 LEU A N 1
ATOM 756 C CA . LEU A 1 90 ? -10.057 -30.965 -24.727 1.00 90.69 90 LEU A CA 1
ATOM 757 C C . LEU A 1 90 ? -11.557 -31.195 -24.573 1.00 90.69 90 LEU A C 1
ATOM 759 O O . LEU A 1 90 ? -12.237 -31.557 -25.523 1.00 90.69 90 LEU A O 1
ATOM 763 N N . GLN A 1 91 ? -12.079 -31.030 -23.359 1.00 91.06 91 GLN A N 1
ATOM 764 C CA . GLN A 1 91 ? -13.475 -31.335 -23.068 1.00 91.06 91 GLN A CA 1
ATOM 765 C C . GLN A 1 91 ? -13.977 -30.492 -21.904 1.00 91.06 91 GLN A C 1
ATOM 767 O O . GLN A 1 91 ? -13.269 -30.269 -20.920 1.00 91.06 91 GLN A O 1
ATOM 772 N N . ARG A 1 92 ? -15.235 -30.066 -21.980 1.00 90.12 92 ARG A N 1
ATOM 773 C CA . ARG A 1 92 ? -15.949 -29.474 -20.851 1.00 90.12 92 ARG A CA 1
ATOM 774 C C . ARG A 1 92 ? -16.703 -30.576 -20.104 1.00 90.12 92 ARG A C 1
ATOM 776 O O . ARG A 1 92 ? -17.583 -31.202 -20.681 1.00 90.12 92 ARG A O 1
ATOM 783 N N . LEU A 1 93 ? -16.346 -30.811 -18.841 1.00 87.56 93 LEU A N 1
ATOM 784 C CA . LEU A 1 93 ? -16.964 -31.842 -17.994 1.00 87.56 93 LEU A CA 1
ATOM 785 C C . LEU A 1 93 ? -18.113 -31.287 -17.131 1.00 87.56 93 LEU A C 1
ATOM 787 O O . LEU A 1 93 ? -18.900 -32.055 -16.594 1.00 87.56 93 LEU A O 1
ATOM 791 N N . GLY A 1 94 ? -18.224 -29.961 -16.997 1.00 84.75 94 GLY A N 1
ATOM 792 C CA . GLY A 1 94 ? -19.320 -29.296 -16.288 1.00 84.75 94 GLY A CA 1
ATOM 793 C C . GLY A 1 94 ? -19.276 -27.776 -16.444 1.00 84.75 94 GLY A C 1
ATOM 794 O O . GLY A 1 94 ? -18.572 -27.249 -17.307 1.00 84.75 94 GLY A O 1
ATOM 795 N N . GLU A 1 95 ? -20.000 -27.043 -15.595 1.00 82.56 95 GLU A N 1
ATOM 796 C CA . GLU A 1 95 ? -20.030 -25.576 -15.681 1.00 82.56 95 GLU A CA 1
ATOM 797 C C . GLU A 1 95 ? -18.648 -24.956 -15.474 1.00 82.56 95 GLU A C 1
ATOM 799 O O . GLU A 1 95 ? -18.222 -24.126 -16.284 1.00 82.56 95 GLU A O 1
ATOM 804 N N . ASN A 1 96 ? -17.939 -25.450 -14.455 1.00 85.44 96 ASN A N 1
ATOM 805 C CA . ASN A 1 96 ? -16.642 -24.938 -14.033 1.00 85.44 96 ASN A CA 1
ATOM 806 C C . ASN A 1 96 ? -15.486 -25.932 -14.198 1.00 85.44 96 ASN A C 1
ATOM 808 O O . ASN A 1 96 ? -14.354 -25.548 -13.942 1.00 85.44 96 ASN A O 1
ATOM 812 N N . ASN A 1 97 ? -15.713 -27.183 -14.603 1.00 91.25 97 ASN A N 1
ATOM 813 C CA . ASN A 1 97 ? -14.646 -28.185 -14.712 1.00 91.25 97 ASN A CA 1
ATOM 814 C C . ASN A 1 97 ? -14.332 -28.500 -16.177 1.00 91.25 97 ASN A C 1
ATOM 816 O O . ASN A 1 97 ? -15.225 -28.832 -16.960 1.00 91.25 97 ASN A O 1
ATOM 820 N N . TYR A 1 98 ? -13.049 -28.427 -16.528 1.00 92.38 98 TYR A N 1
ATOM 821 C CA . TYR A 1 98 ? -12.542 -28.595 -17.887 1.00 92.38 98 TYR A CA 1
ATOM 822 C C . TYR A 1 98 ? -11.378 -29.583 -17.900 1.00 92.38 98 TYR A C 1
ATOM 824 O O . TYR A 1 98 ? -10.513 -29.552 -17.024 1.00 92.38 98 TYR A O 1
ATOM 832 N N . LYS A 1 99 ? -11.343 -30.453 -18.908 1.00 93.50 99 LYS A N 1
ATOM 833 C CA . LYS A 1 99 ? -10.229 -31.360 -19.174 1.00 93.50 99 LYS A CA 1
ATOM 834 C C . LYS A 1 99 ? -9.232 -30.652 -20.086 1.00 93.50 99 LYS A C 1
ATOM 836 O O . LYS A 1 99 ? -9.599 -30.199 -21.170 1.00 93.50 99 LYS A O 1
ATOM 841 N N . VAL A 1 100 ? -7.988 -30.537 -19.636 1.00 92.12 100 VAL A N 1
ATOM 842 C CA . VAL A 1 100 ? -6.918 -29.803 -20.323 1.00 92.12 100 VAL A CA 1
ATOM 843 C C . VAL A 1 100 ? -5.741 -30.741 -20.572 1.00 92.12 100 VAL A C 1
ATOM 845 O O . VAL A 1 100 ? -5.371 -31.530 -19.696 1.00 92.12 100 VAL A O 1
ATOM 848 N N . ALA A 1 101 ? -5.159 -30.656 -21.769 1.00 90.88 101 ALA A N 1
ATOM 849 C CA . ALA A 1 101 ? -3.973 -31.417 -22.148 1.00 90.88 101 ALA A CA 1
ATOM 850 C C . ALA A 1 101 ? -2.708 -30.732 -21.610 1.00 90.88 101 ALA A C 1
ATOM 852 O O . ALA A 1 101 ? -2.280 -29.712 -22.146 1.00 90.88 101 ALA A O 1
ATOM 853 N N . VAL A 1 102 ? -2.098 -31.285 -20.559 1.00 87.94 102 VAL A N 1
ATOM 854 C CA . VAL A 1 102 ? -0.827 -30.792 -20.008 1.00 87.94 102 VAL A CA 1
ATOM 855 C C . VAL A 1 102 ? 0.288 -31.727 -20.471 1.00 87.94 102 VAL A C 1
ATOM 857 O O . VAL A 1 102 ? 0.561 -32.769 -19.869 1.00 87.94 102 VAL A O 1
ATOM 860 N N . GLY A 1 103 ? 0.918 -31.374 -21.592 1.00 83.56 103 GLY A N 1
ATOM 861 C CA . GLY A 1 103 ? 1.907 -32.226 -22.251 1.00 83.56 103 GLY A CA 1
ATOM 862 C C . GLY A 1 103 ? 1.261 -33.489 -22.825 1.00 83.56 103 GLY A C 1
ATOM 863 O O . GLY A 1 103 ? 0.429 -33.399 -23.719 1.00 83.56 103 GLY A O 1
ATOM 864 N N . LYS A 1 104 ? 1.641 -34.666 -22.313 1.00 83.75 104 LYS A N 1
ATOM 865 C CA . LYS A 1 104 ? 1.089 -35.969 -22.741 1.00 83.75 104 LYS A CA 1
ATOM 866 C C . LYS A 1 104 ? -0.071 -36.468 -21.873 1.00 83.75 104 LYS A C 1
ATOM 868 O O . LYS A 1 104 ? -0.616 -37.529 -22.153 1.00 83.75 104 LYS A O 1
ATOM 873 N N . VAL A 1 105 ? -0.401 -35.761 -20.790 1.00 89.00 105 VAL A N 1
ATOM 874 C CA . VAL A 1 105 ? -1.385 -36.215 -19.799 1.00 89.00 105 VAL A CA 1
ATOM 875 C C . VAL A 1 105 ? -2.587 -35.285 -19.799 1.00 89.00 105 VAL A C 1
ATOM 877 O O . VAL A 1 105 ? -2.450 -34.063 -19.760 1.00 89.00 105 VAL A O 1
ATOM 880 N N . GLU A 1 106 ? -3.775 -35.873 -19.784 1.00 92.62 106 GLU A N 1
ATOM 881 C CA . GLU A 1 106 ? -5.032 -35.147 -19.668 1.00 92.62 106 GLU A CA 1
ATOM 882 C C . GLU A 1 106 ? -5.438 -35.054 -18.198 1.00 92.62 106 GLU A C 1
ATOM 884 O O . GLU A 1 106 ? -5.508 -36.067 -17.498 1.00 92.62 106 GLU A O 1
ATOM 889 N N . LYS A 1 107 ? -5.711 -33.841 -17.714 1.00 91.75 107 LYS A N 1
ATOM 890 C CA . LYS A 1 107 ? -6.125 -33.611 -16.325 1.00 91.75 107 LYS A CA 1
ATOM 891 C C . LYS A 1 107 ? -7.315 -32.669 -16.255 1.00 91.75 107 LYS A C 1
ATOM 893 O O . LYS A 1 107 ? -7.493 -31.802 -17.109 1.00 91.75 107 LYS A O 1
ATOM 898 N N . THR A 1 108 ? -8.125 -32.847 -15.219 1.00 92.81 108 THR A N 1
ATOM 899 C CA . THR A 1 108 ? -9.298 -32.013 -14.958 1.00 92.81 108 THR A CA 1
ATOM 900 C C . THR A 1 108 ? -8.914 -30.839 -14.068 1.00 92.81 108 THR A C 1
ATOM 902 O O . THR A 1 108 ? -8.330 -31.032 -13.003 1.00 92.81 108 THR A O 1
ATOM 905 N N . TYR A 1 109 ? -9.274 -29.630 -14.489 1.00 92.00 109 TYR A N 1
ATOM 906 C CA . TYR A 1 109 ? -9.032 -28.392 -13.760 1.00 92.00 109 TYR A CA 1
ATOM 907 C C . TYR A 1 109 ? -10.304 -27.556 -13.655 1.00 92.00 109 TYR A C 1
ATOM 909 O O . TYR A 1 109 ? -11.155 -27.553 -14.546 1.00 92.00 109 TYR A O 1
ATOM 917 N N . HIS A 1 110 ? -10.412 -26.818 -12.553 1.00 90.19 110 HIS A N 1
ATOM 918 C CA . HIS A 1 110 ? -11.489 -25.860 -12.341 1.00 90.19 110 HIS A CA 1
ATOM 919 C C . HIS A 1 110 ? -11.221 -24.559 -13.119 1.00 90.19 110 HIS A C 1
ATOM 921 O O . HIS A 1 110 ? -10.078 -24.116 -13.226 1.00 90.19 110 HIS A O 1
ATOM 927 N N . ALA A 1 111 ? -12.271 -23.885 -13.585 1.00 87.56 111 ALA A N 1
ATOM 928 C CA . ALA A 1 111 ? -12.233 -22.693 -14.435 1.00 87.56 111 ALA A CA 1
ATOM 929 C C . ALA A 1 111 ? -11.408 -21.543 -13.842 1.00 87.56 111 ALA A C 1
ATOM 931 O O . ALA A 1 111 ? -10.786 -20.784 -14.572 1.00 87.56 111 ALA A O 1
ATOM 932 N N . LYS A 1 112 ? -11.367 -21.437 -12.507 1.00 87.69 112 LYS A N 1
ATOM 933 C CA . LYS A 1 112 ? -10.560 -20.439 -11.775 1.00 87.69 112 LYS A CA 1
ATOM 934 C C . LYS A 1 112 ? -9.050 -20.586 -12.004 1.00 87.69 112 LYS A C 1
ATOM 936 O O . LYS A 1 112 ? -8.323 -19.615 -11.838 1.00 87.69 112 LYS A O 1
ATOM 941 N N . LEU A 1 113 ? -8.586 -21.781 -12.370 1.00 89.06 113 LEU A N 1
ATOM 942 C CA . LEU A 1 113 ? -7.184 -22.050 -12.690 1.00 89.06 113 LEU A CA 1
ATOM 943 C C . LEU A 1 113 ? -6.877 -21.825 -14.175 1.00 89.06 113 LEU A C 1
ATOM 945 O O . LEU A 1 113 ? -5.745 -22.049 -14.587 1.00 89.06 113 LEU A O 1
ATOM 949 N N . LEU A 1 114 ? -7.862 -21.405 -14.973 1.00 90.50 114 LEU A N 1
ATOM 950 C CA . LEU A 1 114 ? -7.744 -21.231 -16.415 1.00 90.50 114 LEU A CA 1
ATOM 951 C C . LEU A 1 114 ? -7.909 -19.762 -16.797 1.00 90.50 114 LEU A C 1
ATOM 953 O O . LEU A 1 114 ? -8.740 -19.038 -16.246 1.00 90.50 114 LEU A O 1
ATOM 957 N N . LYS A 1 115 ? -7.141 -19.324 -17.790 1.00 89.31 115 LYS A N 1
ATOM 958 C CA . LYS A 1 115 ? -7.270 -17.994 -18.388 1.00 89.31 115 LYS A CA 1
ATOM 959 C C . LYS A 1 115 ? -7.189 -18.109 -19.901 1.00 89.31 115 LYS A C 1
ATOM 961 O O . LYS A 1 115 ? -6.335 -18.822 -20.408 1.00 89.31 115 LYS A O 1
ATOM 966 N N . LYS A 1 116 ? -8.054 -17.403 -20.632 1.00 88.75 116 LYS A N 1
ATOM 967 C CA . LYS A 1 116 ? -8.044 -17.437 -22.102 1.00 88.75 116 LYS A CA 1
ATOM 968 C C . LYS A 1 116 ? -6.704 -16.909 -22.621 1.00 88.75 116 LYS A C 1
ATOM 970 O O . LYS A 1 116 ? -6.268 -15.836 -22.194 1.00 88.75 116 LYS A O 1
ATOM 975 N N . TYR A 1 117 ? -6.059 -17.677 -23.494 1.00 88.00 117 TYR A N 1
ATOM 976 C CA . TYR A 1 117 ? -4.842 -17.265 -24.181 1.00 88.00 117 TYR A CA 1
ATOM 977 C C . TYR A 1 117 ? -5.209 -16.641 -25.527 1.00 88.00 117 TYR A C 1
ATOM 979 O O . TYR A 1 117 ? -6.121 -17.111 -26.205 1.00 88.00 117 TYR A O 1
ATOM 987 N N . TRP A 1 118 ? -4.508 -15.571 -25.885 1.00 84.12 118 TRP A N 1
ATOM 988 C CA . TRP A 1 118 ? -4.681 -14.865 -27.147 1.00 84.12 118 TRP A CA 1
ATOM 989 C C . TRP A 1 118 ? -3.331 -14.883 -27.857 1.00 84.12 118 TRP A C 1
ATOM 991 O O . TRP A 1 118 ? -2.345 -14.399 -27.298 1.00 84.12 118 TRP A O 1
ATOM 1001 N N . GLU A 1 119 ? -3.279 -15.479 -29.045 1.00 80.88 119 GLU A N 1
ATOM 1002 C CA . GLU A 1 119 ? -2.088 -15.434 -29.892 1.00 80.88 119 GLU A CA 1
ATOM 1003 C C . GLU A 1 119 ? -2.044 -14.080 -3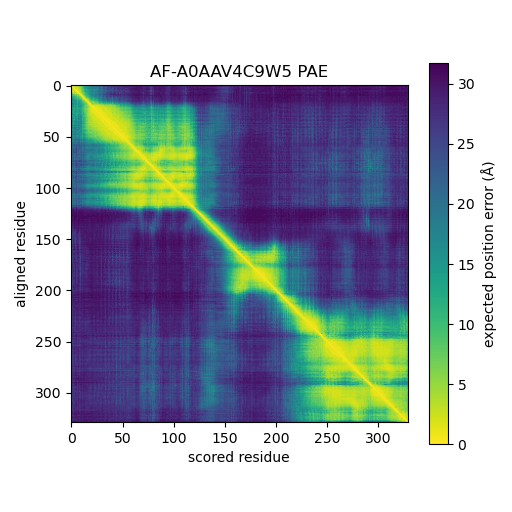0.590 1.00 80.88 119 GLU A C 1
ATOM 1005 O O . GLU A 1 119 ? -3.034 -13.643 -31.172 1.00 80.88 119 GLU A O 1
ATOM 1010 N N . CYS A 1 120 ? -0.912 -13.390 -30.478 1.00 52.31 120 CYS A N 1
ATOM 1011 C CA . CYS A 1 120 ? -0.679 -12.166 -31.226 1.00 52.31 120 CYS A CA 1
ATOM 1012 C C . CYS A 1 120 ? -0.016 -12.564 -32.546 1.00 52.31 120 CYS A C 1
ATOM 1014 O O . CYS A 1 120 ? 1.155 -12.948 -32.550 1.00 52.31 120 CYS A O 1
ATOM 1016 N N . GLU A 1 121 ? -0.764 -12.528 -33.647 1.00 55.44 121 GLU A N 1
ATOM 1017 C CA . GLU A 1 121 ? -0.186 -12.684 -34.980 1.00 55.44 121 GLU A CA 1
ATOM 1018 C C . GLU A 1 121 ? 0.646 -11.439 -35.302 1.00 55.44 121 GLU A C 1
ATOM 1020 O O . GLU A 1 121 ? 0.130 -10.346 -35.522 1.00 55.44 121 GLU A O 1
ATOM 1025 N N . SER A 1 122 ? 1.967 -11.592 -35.294 1.00 43.78 122 SER A N 1
ATOM 1026 C CA . SER A 1 122 ? 2.898 -10.555 -35.720 1.00 43.78 122 SER A CA 1
ATOM 1027 C C . SER A 1 122 ? 2.909 -10.460 -37.247 1.00 43.78 122 SER A C 1
ATOM 1029 O O . SER A 1 122 ? 3.779 -11.031 -37.909 1.00 43.78 122 SER A O 1
ATOM 1031 N N . SER A 1 123 ? 1.962 -9.724 -37.823 1.00 43.47 123 SER A N 1
ATOM 1032 C CA . SER A 1 123 ? 2.138 -9.183 -39.169 1.00 43.47 123 SER A CA 1
ATOM 1033 C C . SER A 1 123 ? 3.175 -8.055 -39.103 1.00 43.47 123 SER A C 1
ATOM 1035 O O . SER A 1 123 ? 2.872 -6.977 -38.609 1.00 43.47 123 SER A O 1
ATOM 1037 N N . GLY A 1 124 ? 4.400 -8.342 -39.553 1.00 40.47 124 GLY A N 1
ATOM 1038 C CA . GLY A 1 124 ? 5.391 -7.396 -40.090 1.00 40.47 124 GLY A CA 1
ATOM 1039 C C . GLY A 1 124 ? 5.718 -6.114 -39.304 1.00 40.47 124 GLY A C 1
ATOM 1040 O O . GLY A 1 124 ? 4.962 -5.156 -39.328 1.00 40.47 124 GLY A O 1
ATOM 1041 N N . ASN A 1 125 ? 6.929 -6.067 -38.734 1.00 44.62 125 ASN A N 1
ATOM 1042 C CA . ASN A 1 125 ? 7.740 -4.872 -38.444 1.00 44.62 125 ASN A CA 1
ATOM 1043 C C . ASN A 1 125 ? 7.004 -3.536 -38.216 1.00 44.62 125 ASN A C 1
ATOM 1045 O O . ASN A 1 125 ? 6.990 -2.664 -39.080 1.00 44.62 125 ASN A O 1
ATOM 1049 N N . GLN A 1 126 ? 6.582 -3.305 -36.977 1.00 36.34 126 GLN A N 1
ATOM 1050 C CA . GLN A 1 126 ? 6.696 -1.997 -36.337 1.00 36.34 126 GLN A CA 1
ATOM 1051 C C . GLN A 1 126 ? 6.968 -2.236 -34.853 1.00 36.34 126 GLN A C 1
ATOM 1053 O O . GLN A 1 126 ? 6.300 -3.036 -34.201 1.00 36.34 126 GLN A O 1
ATOM 1058 N N . ALA A 1 127 ? 8.010 -1.588 -34.332 1.00 38.56 127 ALA A N 1
ATOM 1059 C CA . ALA A 1 127 ? 8.289 -1.543 -32.907 1.00 38.56 127 ALA A CA 1
ATOM 1060 C C . ALA A 1 127 ? 7.151 -0.772 -32.223 1.00 38.56 127 ALA A C 1
ATOM 1062 O O . ALA A 1 127 ? 7.203 0.447 -32.092 1.00 38.56 127 ALA A O 1
ATOM 1063 N N . CYS A 1 128 ? 6.088 -1.485 -31.858 1.00 30.50 128 CYS A N 1
ATOM 1064 C CA . CYS A 1 128 ? 4.964 -0.935 -31.121 1.00 30.50 128 CYS A CA 1
ATOM 1065 C C . CYS A 1 128 ? 5.261 -0.978 -29.622 1.00 30.50 128 CYS A C 1
ATOM 1067 O O . CYS A 1 128 ? 5.673 -2.001 -29.070 1.00 30.50 128 CYS A O 1
ATOM 1069 N N . GLU A 1 129 ? 5.045 0.173 -28.990 1.00 38.38 129 GLU A N 1
ATOM 1070 C CA . GLU A 1 129 ? 5.092 0.407 -27.555 1.00 38.38 129 GLU A CA 1
ATOM 1071 C C . GLU A 1 129 ? 4.391 -0.718 -26.792 1.00 38.38 129 GLU A C 1
ATOM 1073 O O . GLU A 1 129 ? 3.230 -1.052 -27.039 1.00 38.38 129 GLU A O 1
ATOM 1078 N N . VAL A 1 130 ? 5.122 -1.327 -25.858 1.00 34.16 130 VAL A N 1
ATOM 1079 C CA . VAL A 1 130 ? 4.624 -2.439 -25.051 1.00 34.16 130 VAL A CA 1
ATOM 1080 C C . VAL A 1 130 ? 3.538 -1.916 -24.118 1.00 34.16 130 VAL A C 1
ATOM 1082 O O . VAL A 1 130 ? 3.804 -1.334 -23.065 1.00 34.16 130 VAL A O 1
ATOM 1085 N N . GLY A 1 131 ? 2.301 -2.139 -24.553 1.00 31.31 131 GLY A N 1
ATOM 1086 C CA . GLY A 1 131 ? 1.078 -1.866 -23.830 1.00 31.31 131 GLY A CA 1
ATOM 1087 C C . GLY A 1 131 ? 1.065 -2.487 -22.435 1.00 31.31 131 GLY A C 1
ATOM 1088 O O . GLY A 1 131 ? 1.491 -3.618 -22.193 1.00 31.31 131 GLY A O 1
ATOM 1089 N N . VAL A 1 132 ? 0.538 -1.681 -21.524 1.00 36.09 132 VAL A N 1
ATOM 1090 C CA . VAL A 1 132 ? 0.231 -1.924 -20.119 1.00 36.09 132 VAL A CA 1
ATOM 1091 C C . VAL A 1 132 ? -0.319 -3.338 -19.877 1.00 36.09 132 VAL A C 1
ATOM 1093 O O . VAL A 1 132 ? -1.510 -3.601 -20.028 1.00 36.09 132 VAL A O 1
ATOM 1096 N N . LEU A 1 133 ? 0.527 -4.254 -19.398 1.00 31.81 133 LEU A N 1
ATOM 1097 C CA . LEU A 1 133 ? 0.055 -5.451 -18.703 1.00 31.81 133 LEU A CA 1
ATOM 1098 C C . LEU A 1 133 ? -0.233 -5.083 -17.247 1.00 31.81 133 LEU A C 1
ATOM 1100 O O . LEU A 1 133 ? 0.611 -5.225 -16.361 1.00 31.81 133 LEU A O 1
ATOM 1104 N N . GLN A 1 134 ? -1.461 -4.627 -17.002 1.00 29.39 134 GLN A N 1
ATOM 1105 C CA . GLN A 1 134 ? -2.038 -4.513 -15.666 1.00 29.39 134 GLN A CA 1
ATOM 1106 C C . GLN A 1 134 ? -2.184 -5.924 -15.075 1.00 29.39 134 GLN A C 1
ATOM 1108 O O . GLN A 1 134 ? -3.203 -6.601 -15.204 1.00 29.39 134 GLN A O 1
ATOM 1113 N N . CYS A 1 135 ? -1.113 -6.413 -14.455 1.00 33.50 135 CYS A N 1
ATOM 1114 C CA . CYS A 1 135 ? -1.149 -7.630 -13.663 1.00 33.50 135 CYS A CA 1
ATOM 1115 C C . CYS A 1 135 ? -1.863 -7.320 -12.347 1.00 33.50 135 CYS A C 1
ATOM 1117 O O . CYS A 1 135 ? -1.242 -6.796 -11.425 1.00 33.50 135 CYS A O 1
ATOM 1119 N N . ALA A 1 136 ? -3.150 -7.661 -12.256 1.00 28.97 136 ALA A N 1
ATOM 1120 C CA . ALA A 1 136 ? -3.876 -7.667 -10.993 1.00 28.97 136 ALA A CA 1
ATOM 1121 C C . ALA A 1 136 ? -3.079 -8.472 -9.949 1.00 28.97 136 ALA A C 1
ATOM 1123 O O . ALA A 1 136 ? -2.798 -9.662 -10.126 1.00 28.97 136 ALA A O 1
ATOM 1124 N N . VAL A 1 137 ? -2.646 -7.784 -8.897 1.00 27.95 137 VAL A N 1
ATOM 1125 C CA . VAL A 1 137 ? -2.009 -8.375 -7.724 1.00 27.95 137 VAL A CA 1
ATOM 1126 C C . VAL A 1 137 ? -3.132 -8.975 -6.887 1.00 27.95 137 VAL A C 1
ATOM 1128 O O . VAL A 1 137 ? -3.877 -8.247 -6.243 1.00 27.95 137 VAL A O 1
ATOM 1131 N N . ALA A 1 138 ? -3.288 -10.298 -6.917 1.00 29.45 138 ALA A N 1
ATOM 1132 C CA . ALA A 1 138 ? -3.994 -10.992 -5.849 1.00 29.45 138 ALA A CA 1
ATOM 1133 C C . ALA A 1 138 ? -3.011 -11.096 -4.678 1.00 29.45 138 ALA A C 1
ATOM 1135 O O . ALA A 1 138 ? -2.116 -11.942 -4.687 1.00 29.45 138 ALA A O 1
ATOM 1136 N N . ALA A 1 139 ? -3.109 -10.162 -3.735 1.00 28.22 139 ALA A N 1
ATOM 1137 C CA . ALA A 1 139 ? -2.448 -10.284 -2.448 1.00 28.22 139 ALA A CA 1
ATOM 1138 C C . ALA A 1 139 ? -3.231 -11.318 -1.627 1.00 28.22 139 ALA A C 1
ATOM 1140 O O . ALA A 1 139 ? -4.404 -11.106 -1.326 1.00 28.22 139 ALA A O 1
ATOM 1141 N N . LEU A 1 140 ? -2.600 -12.451 -1.320 1.00 29.50 140 LEU A N 1
ATOM 1142 C CA . LEU A 1 140 ? -2.988 -13.257 -0.167 1.00 29.50 140 LEU A CA 1
ATOM 1143 C C . LEU A 1 140 ? -2.554 -12.448 1.055 1.00 29.50 140 LEU A C 1
ATOM 1145 O O . LEU A 1 140 ? -1.360 -12.238 1.266 1.00 29.50 140 LEU A O 1
ATOM 1149 N N . ILE A 1 141 ? -3.533 -11.897 1.762 1.00 30.73 141 ILE A N 1
ATOM 1150 C CA . ILE A 1 141 ? -3.340 -11.356 3.101 1.00 30.73 141 ILE A CA 1
ATOM 1151 C C . ILE A 1 141 ? -3.271 -12.594 3.994 1.00 30.73 141 ILE A C 1
ATOM 1153 O O . ILE 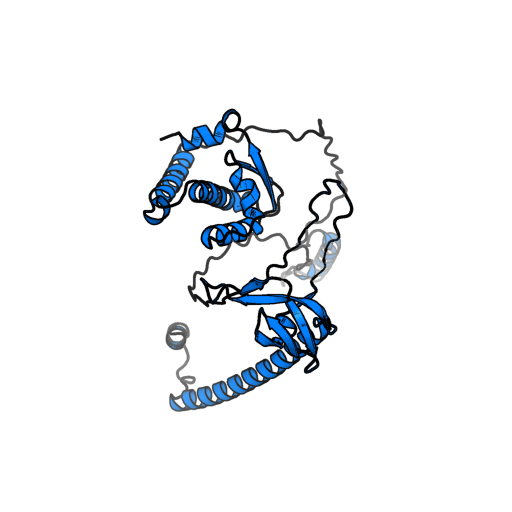A 1 141 ? -4.295 -13.224 4.244 1.00 30.73 141 ILE A O 1
ATOM 1157 N N . ASP A 1 142 ? -2.060 -12.993 4.378 1.00 28.03 142 ASP A N 1
ATOM 1158 C CA . ASP A 1 142 ? -1.885 -13.807 5.576 1.00 28.03 142 ASP A CA 1
ATOM 1159 C C . ASP A 1 142 ? -2.186 -12.869 6.748 1.00 28.03 142 ASP A C 1
ATOM 1161 O O . ASP A 1 142 ? -1.390 -11.984 7.068 1.00 28.03 142 ASP A O 1
ATOM 1165 N N . GLU A 1 143 ? -3.378 -13.000 7.329 1.00 33.19 143 GLU A N 1
ATOM 1166 C CA . GLU A 1 143 ? -3.652 -12.461 8.658 1.00 33.19 143 GLU A CA 1
ATOM 1167 C C . GLU A 1 143 ? -2.969 -13.381 9.671 1.00 33.19 143 GLU A C 1
ATOM 1169 O O . GLU A 1 143 ? -3.575 -14.280 10.247 1.00 33.19 143 GLU A O 1
ATOM 1174 N N . GLU A 1 144 ? -1.659 -13.197 9.838 1.00 36.09 144 GLU A N 1
ATOM 1175 C CA . GLU A 1 144 ? -1.016 -13.551 11.096 1.00 36.09 144 GLU A CA 1
ATOM 1176 C C . GLU A 1 144 ? -1.353 -12.424 12.080 1.00 36.09 144 GLU A C 1
ATOM 1178 O O . GLU A 1 144 ? -0.790 -11.328 12.026 1.00 36.09 144 GLU A O 1
ATOM 1183 N N . GLU A 1 145 ? -2.348 -12.686 12.929 1.00 33.44 145 GLU A N 1
ATOM 1184 C CA . GLU A 1 145 ? -2.641 -11.913 14.133 1.00 33.44 145 GLU A CA 1
ATOM 1185 C C . GLU A 1 145 ? -1.441 -12.002 15.092 1.00 33.44 145 GLU A C 1
ATOM 1187 O O . GLU A 1 145 ? -1.435 -12.775 16.046 1.00 33.44 145 GLU A O 1
ATOM 1192 N N . ASP A 1 146 ? -0.406 -11.197 14.851 1.00 25.84 146 ASP A N 1
ATOM 1193 C CA . ASP A 1 146 ? 0.545 -10.839 15.899 1.00 25.84 146 ASP A CA 1
ATOM 1194 C C . ASP A 1 146 ? -0.113 -9.762 16.767 1.00 25.84 146 ASP A C 1
ATOM 1196 O O . ASP A 1 146 ? -0.019 -8.553 16.536 1.00 25.84 146 ASP A O 1
ATOM 1200 N N . SER A 1 147 ? -0.824 -10.235 17.787 1.00 32.78 147 SER A N 1
ATOM 1201 C CA . SER A 1 147 ? -1.287 -9.446 18.918 1.00 32.78 147 SER A CA 1
ATOM 1202 C C . SER A 1 147 ? -0.083 -8.930 19.713 1.00 32.78 147 SER A C 1
ATOM 1204 O O . SER A 1 147 ? 0.335 -9.527 20.706 1.00 32.78 147 SER A O 1
ATOM 1206 N N . SER A 1 148 ? 0.489 -7.809 19.277 1.00 35.00 148 SER A N 1
ATOM 1207 C CA . SER A 1 148 ? 1.309 -6.945 20.124 1.00 35.00 148 SER A CA 1
ATOM 1208 C C . SER A 1 148 ? 0.548 -5.648 20.375 1.00 35.00 148 SER A C 1
ATOM 1210 O O . SER A 1 148 ? 0.489 -4.769 19.514 1.00 35.00 148 SER A O 1
ATOM 1212 N N . GLU A 1 149 ? -0.053 -5.552 21.559 1.00 33.81 149 GLU A N 1
ATOM 1213 C CA . GLU A 1 149 ? -0.668 -4.340 22.092 1.00 33.81 149 GLU A CA 1
ATOM 1214 C C . GLU A 1 149 ? 0.401 -3.250 22.274 1.00 33.81 149 GLU A C 1
ATOM 1216 O O . GLU A 1 149 ? 1.058 -3.137 23.309 1.00 33.81 149 GLU A O 1
ATOM 1221 N N . HIS A 1 150 ? 0.583 -2.424 21.250 1.00 31.45 150 HIS A N 1
ATOM 1222 C CA . HIS A 1 150 ? 1.210 -1.118 21.388 1.00 31.45 150 HIS A CA 1
ATOM 1223 C C . HIS A 1 150 ? 0.148 -0.064 21.083 1.00 31.45 150 HIS A C 1
ATOM 1225 O O . HIS A 1 150 ? -0.194 0.193 19.932 1.00 31.45 150 HIS A O 1
ATOM 1231 N N . GLN A 1 151 ? -0.419 0.503 22.152 1.00 32.72 151 GLN A N 1
ATOM 1232 C CA . GLN A 1 151 ? -1.224 1.720 22.101 1.00 32.72 151 GLN A CA 1
ATOM 1233 C C . GLN A 1 151 ? -0.308 2.903 21.766 1.00 32.72 151 GLN A C 1
ATOM 1235 O O . GLN A 1 151 ? 0.059 3.688 22.636 1.00 32.72 151 GLN A O 1
ATOM 1240 N N . ASP A 1 152 ? 0.067 3.031 20.497 1.00 31.61 152 ASP A N 1
ATOM 1241 C CA . ASP A 1 152 ? 0.582 4.290 19.975 1.00 31.61 152 ASP A CA 1
ATOM 1242 C C . ASP A 1 152 ? -0.625 5.216 19.758 1.00 31.61 152 ASP A C 1
ATOM 1244 O O . ASP A 1 152 ? -1.324 5.147 18.747 1.00 31.61 152 ASP A O 1
ATOM 1248 N N . GLN A 1 153 ? -0.918 6.055 20.755 1.00 35.81 153 GLN A N 1
ATOM 1249 C CA . GLN A 1 153 ? -1.813 7.196 20.581 1.00 35.81 153 GLN A CA 1
ATOM 1250 C C . GLN A 1 153 ? -1.150 8.165 19.595 1.00 35.81 153 GLN A C 1
ATOM 1252 O O . GLN A 1 153 ? -0.229 8.900 19.954 1.00 35.81 153 GLN A O 1
ATOM 1257 N N . GLU A 1 154 ? -1.606 8.167 18.342 1.00 33.97 154 GLU A N 1
ATOM 1258 C CA . GLU A 1 154 ? -1.327 9.280 17.437 1.00 33.97 154 GLU A CA 1
ATOM 1259 C C . GLU A 1 154 ? -1.801 10.582 18.109 1.00 33.97 154 GLU A C 1
ATOM 1261 O O . GLU A 1 154 ? -2.928 10.626 18.617 1.00 33.97 154 GLU A O 1
ATOM 1266 N N . PRO A 1 155 ? -0.985 11.654 18.138 1.00 37.16 155 PRO A N 1
ATOM 1267 C CA . PRO A 1 155 ? -1.447 12.946 18.615 1.00 37.16 155 PRO A CA 1
ATOM 1268 C C . PRO A 1 155 ? -2.529 13.430 17.652 1.00 37.16 155 PRO A C 1
ATOM 1270 O O . PRO A 1 155 ? -2.251 13.876 16.537 1.00 37.16 155 PRO A O 1
ATOM 1273 N N . LYS A 1 156 ? -3.782 13.291 18.077 1.00 36.12 156 LYS A N 1
ATOM 1274 C CA . LYS A 1 156 ? -4.952 13.770 17.355 1.00 36.12 156 LYS A CA 1
ATOM 1275 C C . LYS A 1 156 ? -4.853 15.291 17.306 1.00 36.12 156 LYS A C 1
ATOM 1277 O O . LYS A 1 156 ? -5.130 15.968 18.288 1.00 36.12 156 LYS A O 1
ATOM 1282 N N . ILE A 1 157 ? -4.387 15.830 16.183 1.00 49.69 157 ILE A N 1
ATOM 1283 C CA . ILE A 1 157 ? -4.498 17.262 15.918 1.00 49.69 157 ILE A CA 1
ATOM 1284 C C . ILE A 1 157 ? -5.997 17.523 15.789 1.00 49.69 157 ILE A C 1
ATOM 1286 O O . ILE A 1 157 ? -6.619 17.093 14.817 1.00 49.69 157 ILE A O 1
ATOM 1290 N N . GLU A 1 158 ? -6.587 18.149 16.803 1.00 49.47 158 GLU A N 1
ATOM 1291 C CA . GLU A 1 158 ? -7.985 18.562 16.790 1.00 49.47 158 GLU A CA 1
ATOM 1292 C C . GLU A 1 158 ? -8.158 19.631 15.710 1.00 49.47 158 GLU A C 1
ATOM 1294 O O . GLU A 1 158 ? -7.881 20.812 15.899 1.00 49.47 158 GLU A O 1
ATOM 1299 N N . THR A 1 159 ? -8.545 19.202 14.512 1.00 54.44 159 THR A N 1
ATOM 1300 C CA . THR A 1 159 ? -9.022 20.123 13.486 1.00 54.44 159 THR A CA 1
ATOM 1301 C C . THR A 1 159 ? -10.373 20.670 13.941 1.00 54.44 159 THR A C 1
ATOM 1303 O O . THR A 1 159 ? -11.223 19.852 14.310 1.00 54.44 159 THR A O 1
ATOM 1306 N N . PRO A 1 160 ? -10.609 21.995 13.891 1.00 57.16 160 PRO A N 1
ATOM 1307 C CA . PRO A 1 160 ? -11.899 22.561 14.265 1.00 57.16 160 PRO A CA 1
ATOM 1308 C C . PRO A 1 160 ? -13.002 21.903 13.432 1.00 57.16 160 PRO A C 1
ATOM 1310 O O . PRO A 1 160 ? -12.892 21.777 12.207 1.00 57.16 160 PRO A O 1
ATOM 1313 N N . SER A 1 161 ? -14.042 21.419 14.104 1.00 56.62 161 SER A N 1
ATOM 1314 C CA . SER A 1 161 ? -15.171 20.765 13.457 1.00 56.62 161 SER A CA 1
ATOM 1315 C C . SER A 1 161 ? -15.922 21.765 12.581 1.00 56.62 161 SER A C 1
ATOM 1317 O O . SER A 1 161 ? -16.356 22.812 13.042 1.00 56.62 161 SER A O 1
ATOM 1319 N N . LEU A 1 162 ? -16.142 21.418 11.311 1.00 59.81 162 LEU A N 1
ATOM 1320 C CA . LEU A 1 162 ? -16.965 22.210 10.382 1.00 59.81 162 LEU A CA 1
ATOM 1321 C C . LEU A 1 162 ? -18.476 22.092 10.665 1.00 59.81 162 LEU A C 1
ATOM 1323 O O . LEU A 1 162 ? -19.287 22.649 9.929 1.00 59.81 162 LEU A O 1
ATOM 1327 N N . GLN A 1 163 ? -18.860 21.326 11.688 1.00 64.88 163 GLN A N 1
ATOM 1328 C CA . GLN A 1 163 ? -20.241 21.148 12.121 1.00 64.88 163 GLN A CA 1
ATOM 1329 C C . GLN A 1 163 ? -20.468 21.965 13.389 1.00 64.88 163 GLN A C 1
ATOM 1331 O O . GLN A 1 163 ? -19.748 21.795 14.368 1.00 64.88 163 GLN A O 1
ATOM 1336 N N . GLN A 1 164 ? -21.470 22.842 13.357 1.00 69.50 164 GLN A N 1
ATOM 1337 C CA . GLN A 1 164 ? -21.833 23.670 14.499 1.00 69.50 164 GLN A CA 1
ATOM 1338 C C . GLN A 1 164 ? -22.440 22.806 15.608 1.00 69.50 164 GLN A C 1
ATOM 1340 O O . GLN A 1 164 ? -23.508 22.222 15.435 1.00 69.50 164 GLN A O 1
ATOM 1345 N N . THR A 1 165 ? -21.752 22.735 16.742 1.00 73.50 165 THR A N 1
ATOM 1346 C CA . THR A 1 165 ? -22.160 21.987 17.941 1.00 73.50 165 THR A CA 1
ATOM 1347 C C . THR A 1 165 ? -22.727 22.891 19.032 1.00 73.50 165 THR A C 1
ATOM 1349 O O . THR A 1 165 ? -23.563 22.431 19.801 1.00 73.50 165 THR A O 1
ATOM 1352 N N . GLN A 1 166 ? -22.314 24.163 19.079 1.00 77.88 166 GLN A N 1
ATOM 1353 C CA . GLN A 1 166 ? -22.728 25.140 20.093 1.00 77.88 166 GLN A CA 1
ATOM 1354 C C . GLN A 1 166 ? -23.481 26.323 19.472 1.00 77.88 166 GLN A C 1
ATOM 1356 O O . GLN A 1 166 ? -23.177 26.773 18.359 1.00 77.88 166 GLN A O 1
ATOM 1361 N N . THR A 1 167 ? -24.498 26.809 20.186 1.00 80.81 167 THR A N 1
ATOM 1362 C CA . THR A 1 167 ? -25.368 27.922 19.776 1.00 80.81 167 THR A CA 1
ATOM 1363 C C . THR A 1 167 ? -25.605 28.883 20.948 1.00 80.81 167 THR A C 1
ATOM 1365 O O . THR A 1 167 ? -25.455 28.522 22.109 1.00 80.81 167 THR A O 1
ATOM 1368 N N . TYR A 1 168 ? -26.093 30.097 20.671 1.00 80.62 168 TYR A N 1
ATOM 1369 C CA . TYR A 1 168 ? -26.464 31.110 21.678 1.00 80.62 168 TYR A CA 1
ATOM 1370 C C . TYR A 1 168 ? -27.441 30.630 22.780 1.00 80.62 168 TYR A C 1
ATOM 1372 O O . TYR A 1 168 ? -27.590 31.299 23.799 1.00 80.62 168 TYR A O 1
ATOM 1380 N N . LYS A 1 169 ? -28.131 29.496 22.580 1.00 78.69 169 LYS A N 1
ATOM 1381 C CA . LYS A 1 169 ? -29.044 28.881 23.560 1.00 78.69 169 LYS A CA 1
ATOM 1382 C C . LYS A 1 169 ? -28.324 28.131 24.681 1.00 78.69 169 LYS A C 1
ATOM 1384 O O . LYS A 1 169 ? -28.944 27.870 25.706 1.00 78.69 169 LYS A O 1
ATOM 1389 N N . ASP A 1 170 ? -27.051 27.809 24.486 1.00 80.25 170 ASP A N 1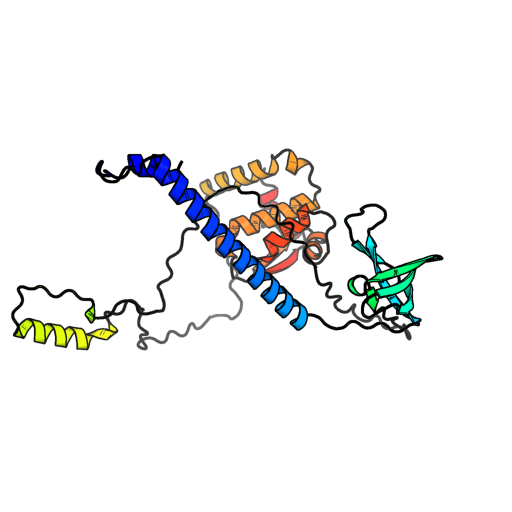
ATOM 1390 C CA . ASP A 1 170 ? -26.239 27.061 25.449 1.00 80.25 170 ASP A CA 1
ATOM 1391 C C . ASP A 1 170 ? -25.609 27.984 26.511 1.00 80.25 170 ASP A C 1
ATOM 1393 O O . ASP A 1 170 ? -24.963 27.522 27.451 1.00 80.25 170 ASP A O 1
ATOM 1397 N N . VAL A 1 171 ? -25.815 29.303 26.387 1.00 80.75 171 VAL A N 1
ATOM 1398 C CA . VAL A 1 171 ? -25.343 30.310 27.343 1.00 80.75 171 VAL A CA 1
ATOM 1399 C C . VAL A 1 171 ? -26.157 30.215 28.635 1.0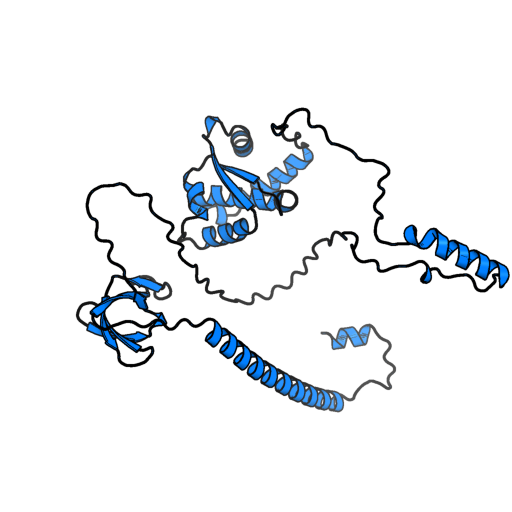0 80.75 171 VAL A C 1
ATOM 1401 O O . VAL A 1 171 ? -27.359 30.478 28.654 1.00 80.75 171 VAL A O 1
ATOM 1404 N N . GLN A 1 172 ? -25.493 29.862 29.735 1.00 79.56 172 GLN A N 1
ATOM 1405 C CA . GLN A 1 172 ? -26.103 29.818 31.063 1.00 79.56 172 GLN A CA 1
ATOM 1406 C C . GLN A 1 172 ? -26.340 31.243 31.586 1.00 79.56 172 GLN A C 1
ATOM 1408 O O . GLN A 1 172 ? -25.393 31.995 31.809 1.00 79.56 172 GLN A O 1
ATOM 1413 N N . ILE A 1 173 ? -27.609 31.615 31.774 1.00 81.81 173 ILE A N 1
ATOM 1414 C CA . ILE A 1 173 ? -28.009 32.902 32.356 1.00 81.81 173 ILE A CA 1
ATOM 1415 C C . ILE A 1 173 ? -28.214 32.715 33.857 1.00 81.81 173 ILE A C 1
ATOM 1417 O O . ILE A 1 173 ? -28.924 31.801 34.277 1.00 81.81 173 ILE A O 1
ATOM 1421 N N . ASP A 1 174 ? -27.620 33.602 34.649 1.00 80.38 174 ASP A N 1
ATOM 1422 C CA . ASP A 1 174 ? -27.706 33.548 36.104 1.00 80.38 174 ASP A CA 1
ATOM 1423 C C . ASP A 1 174 ? -29.152 33.720 36.620 1.00 80.38 174 ASP A C 1
ATOM 1425 O O . ASP A 1 174 ? -29.975 34.469 36.072 1.00 80.38 174 ASP A O 1
ATOM 1429 N N . GLY A 1 175 ? -29.472 32.999 37.695 1.00 76.12 175 GLY A N 1
ATOM 1430 C CA . GLY A 1 175 ? -30.803 32.925 38.290 1.00 76.12 175 GLY A CA 1
ATOM 1431 C C . GLY A 1 175 ? -31.247 34.234 38.942 1.00 76.12 175 GLY A C 1
ATOM 1432 O O . GLY A 1 175 ? -32.442 34.537 38.913 1.00 76.12 175 GLY A O 1
ATOM 1433 N N . GLU A 1 176 ? -30.301 35.034 39.437 1.00 81.25 176 GLU A N 1
ATOM 1434 C CA . GLU A 1 176 ? -30.538 36.268 40.206 1.00 81.25 176 GLU A CA 1
ATOM 1435 C C . GLU A 1 176 ? -30.977 37.472 39.352 1.00 81.25 176 GLU A C 1
ATOM 1437 O O . GLU A 1 176 ? -31.407 38.497 39.882 1.00 81.25 176 GLU A O 1
ATOM 1442 N N . LEU A 1 177 ? -30.918 37.355 38.022 1.00 78.56 177 LEU A N 1
ATOM 1443 C CA . LEU A 1 177 ? -31.270 38.446 37.114 1.00 78.56 177 LEU A CA 1
ATOM 1444 C C . LEU A 1 177 ? -32.791 38.692 37.060 1.00 78.56 177 LEU A C 1
ATOM 1446 O O . LEU A 1 177 ? -33.593 37.750 36.971 1.00 78.56 177 LEU A O 1
ATOM 1450 N N . GLY A 1 178 ? -33.194 39.967 37.053 1.00 84.69 178 GLY A N 1
ATOM 1451 C CA . GLY A 1 178 ? -34.599 40.369 36.924 1.00 84.69 178 GLY A CA 1
ATOM 1452 C C . GLY A 1 178 ? -35.203 39.960 35.576 1.00 84.69 178 GLY A C 1
ATOM 1453 O O . GLY A 1 178 ? -34.497 39.867 34.573 1.00 84.69 178 GLY A O 1
ATOM 1454 N N . SER A 1 179 ? -36.520 39.734 35.524 1.00 80.44 179 SER A N 1
ATOM 1455 C CA . SER A 1 179 ? -37.219 39.263 34.311 1.00 80.44 179 SER A CA 1
ATOM 1456 C C . SER A 1 179 ? -36.973 40.157 33.090 1.00 80.44 179 SER A C 1
ATOM 1458 O O . SER A 1 179 ? -36.647 39.649 32.022 1.00 80.44 179 SER A O 1
ATOM 1460 N N . HIS A 1 180 ? -37.008 41.479 33.269 1.00 87.31 180 HIS A N 1
ATOM 1461 C CA . HIS A 1 180 ? -36.723 42.448 32.205 1.00 87.31 180 HIS A CA 1
ATOM 1462 C C . HIS A 1 180 ? -35.282 42.346 31.678 1.00 87.31 180 HIS A C 1
ATOM 1464 O O . HIS A 1 180 ? -35.042 42.416 30.478 1.00 87.31 180 HIS A O 1
ATOM 1470 N N . GLN A 1 181 ? -34.309 42.138 32.568 1.00 85.25 181 GLN A N 1
ATOM 1471 C CA . GLN A 1 181 ? -32.900 41.994 32.186 1.00 85.25 181 GLN A CA 1
ATOM 1472 C C . GLN A 1 181 ? -32.652 40.671 31.454 1.00 85.25 181 GLN A C 1
ATOM 1474 O O . GLN A 1 181 ? -31.841 40.618 30.534 1.00 85.25 181 GLN A O 1
ATOM 1479 N N . LYS A 1 182 ? -33.383 39.608 31.816 1.00 83.62 182 LYS A N 1
ATOM 1480 C CA . LYS A 1 182 ? -33.357 38.328 31.093 1.00 83.62 182 LYS A CA 1
ATOM 1481 C C . LYS A 1 182 ? -33.942 38.468 29.687 1.00 83.62 182 LYS A C 1
ATOM 1483 O O . LYS A 1 182 ? -33.385 37.916 28.740 1.00 83.62 182 LYS A O 1
ATOM 1488 N N . GLU A 1 183 ? -35.022 39.225 29.523 1.00 85.94 183 GLU A N 1
ATOM 1489 C CA . GLU A 1 183 ? -35.614 39.508 28.207 1.00 85.94 183 GLU A CA 1
ATOM 1490 C C . GLU A 1 183 ? -34.687 40.356 27.323 1.00 85.94 183 GLU A C 1
ATOM 1492 O O . GLU A 1 183 ? -34.477 40.044 26.150 1.00 85.94 183 GLU A O 1
ATOM 1497 N N . GLU A 1 184 ? -34.049 41.379 27.885 1.00 88.38 184 GLU A N 1
ATOM 1498 C CA . GLU A 1 184 ? -33.077 42.203 27.161 1.00 88.38 184 GLU A CA 1
ATOM 1499 C C . GLU A 1 184 ? -31.833 41.392 26.755 1.00 88.38 184 GLU A C 1
ATOM 1501 O O . GLU A 1 184 ? -31.406 41.424 25.598 1.00 88.38 184 GLU A O 1
ATOM 1506 N N . LEU A 1 185 ? -31.306 40.570 27.668 1.00 85.12 185 LEU A N 1
ATOM 1507 C CA . LEU A 1 185 ? -30.163 39.697 27.405 1.00 85.12 185 LEU A CA 1
ATOM 1508 C C . LEU A 1 185 ? -30.482 38.641 26.340 1.00 85.12 185 LEU A C 1
ATOM 1510 O O . LEU A 1 185 ? -29.688 38.425 25.427 1.00 85.12 185 LEU A O 1
ATOM 1514 N N . THR A 1 186 ? -31.654 38.005 26.405 1.00 84.75 186 THR A N 1
ATOM 1515 C CA . THR A 1 186 ? -32.081 37.034 25.381 1.00 84.75 186 THR A CA 1
ATOM 1516 C C . THR A 1 186 ? -32.283 37.689 24.014 1.00 84.75 186 THR A C 1
ATOM 1518 O O . THR A 1 186 ? -31.976 37.073 22.989 1.00 84.75 186 THR A O 1
ATOM 1521 N N . SER A 1 187 ? -32.718 38.951 23.982 1.00 86.19 187 SER A N 1
ATOM 1522 C CA . SER A 1 187 ? -32.816 39.751 22.755 1.00 86.19 187 SER A CA 1
ATOM 1523 C C . SER A 1 187 ? -31.438 40.025 22.144 1.00 86.19 187 SER A C 1
ATOM 1525 O O . SER A 1 187 ? -31.248 39.844 20.940 1.00 86.19 187 SER A O 1
ATOM 1527 N N . LEU A 1 188 ? -30.452 40.383 22.974 1.00 86.88 188 LEU A N 1
ATOM 1528 C CA . LEU A 1 188 ? -29.069 40.607 22.545 1.00 86.88 188 LEU A CA 1
ATOM 1529 C C . LEU A 1 188 ? -28.392 39.316 22.067 1.00 86.88 188 LEU A C 1
ATOM 1531 O O . LEU A 1 188 ? -27.784 39.306 20.998 1.00 86.88 188 LEU A O 1
ATOM 1535 N N . LEU A 1 189 ? -28.553 38.210 22.799 1.00 86.50 189 LEU A N 1
ATOM 1536 C CA . LEU A 1 189 ? -28.010 36.902 22.415 1.00 86.50 189 LEU A CA 1
ATOM 1537 C C . LEU A 1 189 ? -28.564 36.424 21.068 1.00 86.50 189 LEU A C 1
ATOM 1539 O O . LEU A 1 189 ? -27.835 35.837 20.271 1.00 86.50 189 LEU A O 1
ATOM 1543 N N . ARG A 1 190 ? -29.838 36.719 20.782 1.00 84.31 190 ARG A N 1
ATOM 1544 C CA . ARG A 1 190 ? -30.446 36.442 19.476 1.00 84.31 190 ARG A CA 1
ATOM 1545 C C . ARG A 1 190 ? -29.868 37.328 18.367 1.00 84.31 190 ARG A C 1
ATOM 1547 O O . ARG A 1 190 ? -29.705 36.845 17.252 1.00 84.31 190 ARG A O 1
ATOM 1554 N N . GLY A 1 191 ? -29.566 38.596 18.656 1.00 85.31 191 GLY A N 1
ATOM 1555 C CA . GLY A 1 191 ? -28.979 39.538 17.694 1.00 85.31 191 GLY A CA 1
ATOM 1556 C C . GLY A 1 191 ? -27.532 39.214 17.310 1.00 85.31 191 GLY A C 1
ATOM 1557 O O . GLY A 1 191 ? -27.135 39.464 16.176 1.00 85.31 191 GLY A O 1
ATOM 1558 N N . PHE A 1 192 ? -26.767 38.609 18.223 1.00 82.69 192 PHE A N 1
ATOM 1559 C CA . PHE A 1 192 ? -25.368 38.207 18.011 1.00 82.69 192 PHE A CA 1
ATOM 1560 C C . PHE A 1 192 ? -25.184 36.688 17.850 1.00 82.69 192 PHE A C 1
ATOM 1562 O O . PHE A 1 192 ? -24.096 36.163 18.095 1.00 82.69 192 PHE A O 1
ATOM 1569 N N . ALA A 1 193 ? -26.228 35.974 17.415 1.00 80.12 193 ALA A N 1
ATOM 1570 C CA . ALA A 1 193 ? -26.201 34.518 17.260 1.00 80.12 193 ALA A CA 1
ATOM 1571 C C . ALA A 1 193 ? -25.058 34.020 16.352 1.00 80.12 193 ALA A C 1
ATOM 1573 O O . ALA A 1 193 ? -24.511 32.952 16.611 1.00 80.12 193 ALA A O 1
ATOM 1574 N N . ASP A 1 194 ? -24.663 34.817 15.355 1.00 73.25 194 ASP A N 1
ATOM 1575 C CA . ASP A 1 194 ? -23.614 34.493 14.378 1.00 73.25 194 ASP A CA 1
ATOM 1576 C C . ASP A 1 194 ? -22.189 34.539 14.959 1.00 73.25 194 ASP A C 1
ATOM 1578 O O . ASP A 1 194 ? -21.276 33.927 14.414 1.00 73.25 194 ASP A O 1
ATOM 1582 N N . VAL A 1 195 ? -21.974 35.272 16.058 1.00 76.19 195 VAL A N 1
ATOM 1583 C CA . VAL A 1 195 ? -20.657 35.399 16.715 1.00 76.19 195 VAL A CA 1
ATOM 1584 C C . VAL A 1 195 ? -20.443 34.281 17.737 1.00 76.19 195 VAL A C 1
ATOM 1586 O O . VAL A 1 195 ? -19.313 33.889 18.008 1.00 76.19 195 VAL A O 1
ATOM 1589 N N . LEU A 1 196 ? -21.535 33.748 18.289 1.00 73.06 196 LEU A N 1
ATOM 1590 C CA . LEU A 1 196 ? -21.539 32.715 19.329 1.00 73.06 196 LEU A CA 1
ATOM 1591 C C . LEU A 1 196 ? -21.550 31.290 18.748 1.00 73.06 196 LEU A C 1
ATOM 1593 O O . LEU A 1 196 ? -22.022 30.355 19.395 1.00 73.06 196 LEU A O 1
ATOM 1597 N N . THR A 1 197 ? -21.063 31.124 17.518 1.00 73.12 197 THR A N 1
ATOM 1598 C CA . THR A 1 197 ? -20.939 29.824 16.856 1.00 73.12 197 THR A CA 1
ATOM 1599 C C . THR A 1 197 ? -19.503 29.318 16.927 1.00 73.12 197 THR A C 1
ATOM 1601 O O . THR A 1 197 ? -18.573 30.051 16.608 1.00 73.12 197 THR A O 1
ATOM 1604 N N . ASP A 1 198 ? -19.325 28.036 17.247 1.00 72.56 198 ASP A N 1
ATOM 1605 C CA . ASP A 1 198 ? -18.010 27.364 17.284 1.00 72.56 198 ASP A CA 1
ATOM 1606 C C . ASP A 1 198 ? -17.384 27.165 15.881 1.00 72.56 198 ASP A C 1
ATOM 1608 O O . ASP A 1 198 ? -16.235 26.766 15.713 1.00 72.56 198 ASP A O 1
ATOM 1612 N N . VAL A 1 199 ? -18.144 27.463 14.823 1.00 71.88 199 VAL A N 1
ATOM 1613 C CA . VAL A 1 199 ? -17.649 27.429 13.445 1.00 71.88 199 VAL A CA 1
ATOM 1614 C C . VAL A 1 199 ? -17.129 28.819 13.072 1.00 71.88 199 VAL A C 1
ATOM 1616 O O . VAL A 1 199 ? -17.876 29.791 13.196 1.00 71.88 199 VAL A O 1
ATOM 1619 N N . PRO A 1 200 ? -15.890 28.952 12.563 1.00 70.19 200 PRO A N 1
ATOM 1620 C CA . PRO A 1 200 ? -15.395 30.241 12.100 1.00 70.19 200 PRO A CA 1
ATOM 1621 C C . PRO A 1 200 ? -16.259 30.764 10.943 1.00 70.19 200 PRO A C 1
ATOM 1623 O O . PRO A 1 200 ? -16.422 30.101 9.914 1.00 70.19 200 PRO A O 1
ATOM 1626 N N . GLY A 1 201 ? -16.807 31.970 11.107 1.00 66.19 201 GLY A N 1
ATOM 1627 C CA . GLY A 1 201 ? -17.571 32.660 10.069 1.00 66.19 201 GLY A CA 1
ATOM 1628 C C . GLY A 1 201 ? -16.720 33.050 8.853 1.00 66.19 201 GLY A C 1
ATOM 1629 O O . GLY A 1 201 ? -15.490 33.114 8.910 1.00 66.19 201 GLY A O 1
ATOM 1630 N N . ARG A 1 202 ? -17.380 33.336 7.723 1.00 65.00 202 ARG A N 1
ATOM 1631 C CA . ARG A 1 202 ? -16.734 33.871 6.512 1.00 65.00 202 ARG A CA 1
ATOM 1632 C C . ARG A 1 202 ? -16.939 35.381 6.448 1.00 65.00 202 ARG A C 1
ATOM 1634 O O . ARG A 1 202 ? -18.058 35.835 6.240 1.00 65.00 202 ARG A O 1
ATOM 1641 N N . THR A 1 203 ? -15.863 36.150 6.566 1.00 58.88 203 THR A N 1
ATOM 1642 C CA . THR A 1 203 ? -15.905 37.610 6.407 1.00 58.88 203 THR A CA 1
ATOM 1643 C C . THR A 1 203 ? -15.537 37.979 4.970 1.00 58.88 203 THR A C 1
ATOM 1645 O O . THR A 1 203 ? -14.434 37.683 4.520 1.00 58.88 203 THR A O 1
ATOM 1648 N N . SER A 1 204 ? -16.431 38.653 4.241 1.00 58.31 204 SER A N 1
ATOM 1649 C CA . SER A 1 204 ? -16.174 39.148 2.874 1.00 58.31 204 SER A CA 1
ATOM 1650 C C . SER A 1 204 ? -15.433 40.491 2.831 1.00 58.31 204 SER A C 1
ATOM 1652 O O . SER A 1 204 ? -15.289 41.077 1.764 1.00 58.31 204 SER A O 1
ATOM 1654 N N . ALA A 1 205 ? -15.000 41.012 3.983 1.00 64.69 205 ALA A N 1
ATOM 1655 C CA . ALA A 1 205 ? -14.423 42.352 4.105 1.00 64.69 205 ALA A CA 1
ATOM 1656 C C . ALA A 1 205 ? -13.075 42.509 3.384 1.00 64.69 205 ALA A C 1
ATOM 1658 O O . ALA A 1 205 ? -12.703 43.626 3.038 1.00 64.69 205 ALA A O 1
ATOM 1659 N N . TYR A 1 206 ? -12.359 41.409 3.136 1.00 62.69 206 TYR A N 1
ATOM 1660 C CA . TYR A 1 206 ? -11.057 41.441 2.479 1.00 62.69 206 TYR A CA 1
ATOM 1661 C C . TYR A 1 206 ? -10.953 40.313 1.454 1.00 62.69 206 TYR A C 1
ATOM 1663 O O . TYR A 1 206 ? -10.884 39.136 1.801 1.00 62.69 206 TYR A O 1
ATOM 1671 N N . THR A 1 207 ? -10.913 40.682 0.178 1.00 64.38 207 THR A N 1
ATOM 1672 C CA . THR A 1 207 ? -10.423 39.824 -0.902 1.00 64.38 207 THR A CA 1
ATOM 1673 C C . THR A 1 207 ? -8.920 40.045 -1.012 1.00 64.38 207 THR A C 1
ATOM 1675 O O . THR A 1 207 ? -8.485 41.141 -1.367 1.00 64.38 207 THR A O 1
ATOM 1678 N N . TYR A 1 208 ? -8.116 39.041 -0.667 1.00 56.84 208 TYR A N 1
ATOM 1679 C CA . TYR A 1 208 ? -6.683 39.074 -0.938 1.00 56.84 208 TYR A CA 1
ATOM 1680 C C . TYR A 1 208 ? -6.422 38.302 -2.235 1.00 56.84 208 TYR A C 1
ATOM 1682 O O . TYR A 1 208 ? -6.608 37.089 -2.298 1.00 56.84 208 TYR A O 1
ATOM 1690 N N . ASP A 1 209 ? -5.992 39.005 -3.276 1.00 62.16 209 ASP A N 1
ATOM 1691 C CA . ASP A 1 209 ? -5.457 38.364 -4.472 1.00 62.16 209 ASP A CA 1
ATOM 1692 C C . ASP A 1 209 ? -3.950 38.207 -4.279 1.00 62.16 209 ASP A C 1
ATOM 1694 O O . ASP A 1 209 ? -3.205 39.187 -4.202 1.00 62.16 209 ASP A O 1
ATOM 1698 N N . ILE A 1 210 ? -3.482 36.961 -4.162 1.00 74.06 210 ILE A N 1
ATOM 1699 C CA . ILE A 1 210 ? -2.045 36.676 -4.136 1.00 74.06 210 ILE A CA 1
ATOM 1700 C C . ILE A 1 210 ? -1.528 36.813 -5.566 1.00 74.06 210 ILE A C 1
ATOM 1702 O O . ILE A 1 210 ? -1.518 35.855 -6.341 1.00 74.06 210 ILE A O 1
ATOM 1706 N N . ILE A 1 211 ? -1.094 38.020 -5.919 1.00 76.38 211 ILE A N 1
ATOM 1707 C CA . ILE A 1 211 ? -0.403 38.272 -7.181 1.00 76.38 211 ILE A CA 1
ATOM 1708 C C . ILE A 1 211 ? 1.018 37.726 -7.037 1.00 76.38 211 ILE A C 1
ATOM 1710 O O . ILE A 1 211 ? 1.882 38.331 -6.402 1.00 76.38 211 ILE A O 1
ATOM 1714 N N . LEU A 1 212 ? 1.256 36.544 -7.600 1.00 82.19 212 LEU A N 1
ATOM 1715 C CA . LEU A 1 212 ? 2.590 35.957 -7.660 1.00 82.19 212 LEU A CA 1
ATOM 1716 C C . LEU A 1 212 ? 3.462 36.759 -8.636 1.00 82.19 212 LEU A C 1
ATOM 1718 O O . LEU A 1 212 ? 3.059 37.018 -9.767 1.00 82.19 212 LEU A O 1
ATOM 1722 N N . THR A 1 213 ? 4.691 37.094 -8.235 1.00 80.62 213 THR A N 1
ATOM 1723 C CA . THR A 1 213 ? 5.679 37.749 -9.117 1.00 80.62 213 THR A CA 1
ATOM 1724 C C . THR A 1 213 ? 6.099 36.850 -10.290 1.00 80.62 213 THR A C 1
ATOM 1726 O O . THR A 1 213 ? 6.554 37.334 -11.322 1.00 80.62 213 THR A O 1
ATOM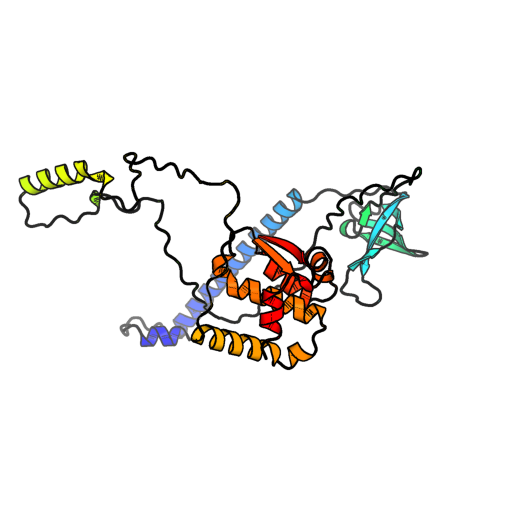 1729 N N . SER A 1 214 ? 5.981 35.528 -10.136 1.00 79.56 214 SER A N 1
ATOM 1730 C CA . SER A 1 214 ? 6.402 34.521 -11.111 1.00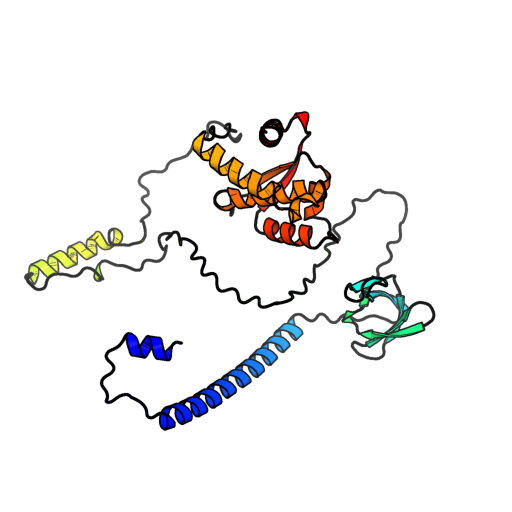 79.56 214 SER A CA 1
ATOM 1731 C C . SER A 1 214 ? 5.603 33.228 -10.926 1.00 79.56 214 SER A C 1
ATOM 1733 O O . SER A 1 214 ? 5.354 32.812 -9.798 1.00 79.56 214 SER A O 1
ATOM 1735 N N . ASN A 1 215 ? 5.262 32.563 -12.035 1.00 75.44 215 ASN A N 1
ATOM 1736 C CA . ASN A 1 215 ? 4.658 31.222 -12.041 1.00 75.44 215 ASN A CA 1
ATOM 1737 C C . ASN A 1 215 ? 5.698 30.091 -11.929 1.00 75.44 215 ASN A C 1
ATOM 1739 O O . ASN A 1 215 ? 5.343 28.912 -11.956 1.00 75.44 215 ASN A O 1
ATOM 1743 N N . VAL A 1 216 ? 6.988 30.426 -11.834 1.00 77.44 216 VAL A N 1
ATOM 1744 C CA . VAL A 1 216 ? 8.054 29.450 -11.598 1.00 77.44 216 VAL A CA 1
ATOM 1745 C C . VAL A 1 216 ? 8.155 29.205 -10.089 1.00 77.44 216 VAL A C 1
ATOM 1747 O O . VAL A 1 216 ? 8.333 30.171 -9.344 1.00 77.44 216 VAL A O 1
ATOM 1750 N N . PRO A 1 217 ? 8.069 27.950 -9.613 1.00 72.88 217 PRO A N 1
ATOM 1751 C CA . PRO A 1 217 ? 8.196 27.650 -8.192 1.00 72.88 217 PRO A CA 1
ATOM 1752 C C . PRO A 1 217 ? 9.565 28.106 -7.672 1.00 72.88 217 PRO A C 1
ATOM 1754 O O . PRO A 1 217 ? 10.605 27.708 -8.202 1.00 72.88 217 PRO A O 1
ATOM 1757 N N . ALA A 1 218 ? 9.568 28.946 -6.636 1.00 68.50 218 ALA A N 1
ATOM 1758 C CA . ALA A 1 218 ? 10.795 29.385 -5.985 1.00 68.50 218 ALA A CA 1
ATOM 1759 C C . ALA A 1 218 ? 11.478 28.179 -5.320 1.00 68.50 218 ALA A C 1
ATOM 1761 O O . ALA A 1 218 ? 10.941 27.581 -4.388 1.00 68.50 218 ALA A O 1
ATOM 1762 N N . MET A 1 219 ? 12.660 27.803 -5.813 1.00 55.88 219 MET A N 1
ATOM 1763 C CA . MET A 1 219 ? 13.507 26.815 -5.147 1.00 55.88 219 MET A CA 1
ATOM 1764 C C . MET A 1 219 ? 14.402 27.519 -4.130 1.00 55.88 219 MET A C 1
ATOM 1766 O O . MET A 1 219 ? 15.427 28.098 -4.488 1.00 55.88 219 MET A O 1
ATOM 1770 N N . GLU A 1 220 ? 14.030 27.456 -2.855 1.00 62.31 220 GLU A N 1
ATOM 1771 C CA . GLU A 1 220 ? 14.912 27.859 -1.762 1.00 62.31 220 GLU A CA 1
ATOM 1772 C C . GLU A 1 220 ? 15.835 26.711 -1.350 1.00 62.31 220 GLU A C 1
ATOM 1774 O O . GLU A 1 220 ? 15.475 25.530 -1.386 1.00 62.31 220 GLU A O 1
ATOM 1779 N N . LYS A 1 221 ? 17.059 27.060 -0.941 1.00 60.03 221 LYS A N 1
ATOM 1780 C CA . LYS A 1 221 ? 17.968 26.083 -0.341 1.00 60.03 221 LYS A CA 1
ATOM 1781 C C . LYS A 1 221 ? 17.395 25.664 1.019 1.00 60.03 221 LYS A C 1
ATOM 1783 O O . LYS A 1 221 ? 16.981 26.542 1.774 1.00 60.03 221 LYS A O 1
ATOM 1788 N N . PRO A 1 222 ? 17.412 24.365 1.367 1.00 64.62 222 PRO A N 1
ATOM 1789 C CA . PRO A 1 222 ? 16.998 23.914 2.690 1.00 64.62 222 PRO A CA 1
ATOM 1790 C C . PRO A 1 222 ? 17.732 24.689 3.787 1.00 64.62 222 PRO A C 1
ATOM 1792 O O . PRO A 1 222 ? 18.944 24.909 3.679 1.00 64.62 222 PRO A O 1
ATOM 1795 N N . TYR A 1 223 ? 17.016 25.075 4.846 1.00 68.12 223 TYR A N 1
ATOM 1796 C CA . TYR A 1 223 ? 17.631 25.753 5.983 1.00 68.12 223 TYR A CA 1
ATOM 1797 C C . TYR A 1 223 ? 18.768 24.905 6.573 1.00 68.12 223 TYR A C 1
ATOM 1799 O O . TYR A 1 223 ? 18.617 23.686 6.721 1.00 68.12 223 TYR A O 1
ATOM 1807 N N . PRO A 1 224 ? 19.907 25.521 6.937 1.00 70.44 224 PRO A N 1
ATOM 1808 C CA . PRO A 1 224 ? 20.998 24.810 7.579 1.00 70.44 224 PRO A CA 1
ATOM 1809 C C . PRO A 1 224 ? 20.526 24.154 8.876 1.00 70.44 224 PRO A C 1
ATOM 1811 O O . PRO A 1 224 ? 20.004 24.806 9.779 1.00 70.44 224 PRO A O 1
ATOM 1814 N N . THR A 1 225 ? 20.735 22.848 8.982 1.00 69.50 225 THR A N 1
ATOM 1815 C CA . THR A 1 225 ? 20.418 22.096 10.197 1.00 69.50 225 THR A CA 1
ATOM 1816 C C . THR A 1 225 ? 21.308 22.556 11.355 1.00 69.50 225 THR A C 1
ATOM 1818 O O . THR A 1 225 ? 22.529 22.630 11.200 1.00 69.50 225 THR A O 1
ATOM 1821 N N . SER A 1 226 ? 20.735 22.812 12.536 1.00 78.25 226 SER A N 1
ATOM 1822 C CA . SER A 1 226 ? 21.530 23.144 13.725 1.00 78.25 226 SER A CA 1
ATOM 1823 C C . SER A 1 226 ? 22.458 21.982 14.110 1.00 78.25 226 SER A C 1
ATOM 1825 O O . SER A 1 226 ? 22.096 20.807 13.990 1.00 78.25 226 SER A O 1
ATOM 1827 N N . GLN A 1 227 ? 23.666 22.290 14.595 1.00 79.56 227 GLN A N 1
ATOM 1828 C CA . GLN A 1 227 ? 24.679 21.277 14.940 1.00 79.56 227 GLN A CA 1
ATOM 1829 C C . GLN A 1 227 ? 24.167 20.253 15.971 1.00 79.56 227 GLN A C 1
ATOM 1831 O O . GLN A 1 227 ? 24.481 19.065 15.875 1.00 79.56 227 GLN A O 1
ATOM 1836 N N . ALA A 1 228 ? 23.316 20.688 16.908 1.00 78.56 228 ALA A N 1
ATOM 1837 C CA . ALA A 1 228 ? 22.690 19.825 17.908 1.00 78.56 228 ALA A CA 1
ATOM 1838 C C . ALA A 1 228 ? 21.731 18.790 17.289 1.00 78.56 228 ALA A C 1
ATOM 1840 O O . ALA A 1 228 ? 21.741 17.619 17.678 1.00 78.56 228 ALA A O 1
ATOM 1841 N N . LEU A 1 229 ? 20.925 19.192 16.299 1.00 75.56 229 LEU A N 1
ATOM 1842 C CA . LEU A 1 229 ? 20.026 18.278 15.590 1.00 75.56 229 LEU A CA 1
ATOM 1843 C C . LEU A 1 229 ? 20.819 17.311 14.696 1.00 75.56 229 LEU A C 1
ATOM 1845 O O . LEU A 1 229 ? 20.503 16.124 14.618 1.00 75.56 229 LEU A O 1
ATOM 1849 N N . LEU A 1 230 ? 21.903 17.804 14.093 1.00 76.81 230 LEU A N 1
ATOM 1850 C CA . LEU A 1 230 ? 22.830 17.017 13.280 1.00 76.81 230 LEU A CA 1
ATOM 1851 C C . LEU A 1 230 ? 23.436 15.848 14.072 1.00 76.81 230 LEU A C 1
ATOM 1853 O O . LEU A 1 230 ? 23.536 14.739 13.549 1.00 76.81 230 LEU A O 1
ATOM 1857 N N . ALA A 1 231 ? 23.786 16.058 15.346 1.00 79.62 231 ALA A N 1
ATOM 1858 C CA . ALA A 1 231 ? 24.293 15.000 16.222 1.00 79.62 231 ALA A CA 1
ATOM 1859 C C . ALA A 1 231 ? 23.246 13.905 16.500 1.00 79.62 231 ALA A C 1
ATOM 1861 O O . ALA A 1 231 ? 23.572 12.716 16.449 1.00 79.62 231 ALA A O 1
ATOM 1862 N N . LYS A 1 232 ? 21.980 14.285 16.733 1.00 80.25 232 LYS A N 1
ATOM 1863 C CA . LYS A 1 232 ? 20.871 13.330 16.919 1.00 80.25 232 LYS A CA 1
ATOM 1864 C C . LYS A 1 232 ? 20.636 12.501 15.656 1.00 80.25 232 LYS A C 1
ATOM 1866 O O . LYS A 1 232 ? 20.626 11.274 15.724 1.00 80.25 232 LYS A O 1
ATOM 1871 N N . PHE A 1 233 ? 20.553 13.169 14.507 1.00 73.69 233 PHE A N 1
ATOM 1872 C CA . PHE A 1 233 ? 20.382 12.524 13.206 1.00 73.69 233 PHE A CA 1
ATOM 1873 C C . PHE A 1 233 ? 21.536 11.559 12.892 1.00 73.69 233 PHE A C 1
ATOM 1875 O O . PHE A 1 233 ? 21.311 10.422 12.483 1.00 73.69 233 PHE A O 1
ATOM 1882 N N . ARG A 1 234 ? 22.787 11.962 13.162 1.00 74.69 234 ARG A N 1
ATOM 1883 C CA . ARG A 1 234 ? 23.970 11.096 13.004 1.00 74.69 234 ARG A CA 1
ATOM 1884 C C . ARG A 1 234 ? 23.892 9.844 13.866 1.00 74.69 234 ARG A C 1
ATOM 1886 O O . ARG A 1 234 ? 24.155 8.758 13.355 1.00 74.69 234 ARG A O 1
ATOM 1893 N N . LYS A 1 235 ? 23.525 9.986 15.143 1.00 80.31 235 LYS A N 1
ATOM 1894 C CA . LYS A 1 235 ? 23.387 8.855 16.069 1.00 80.31 235 LYS A CA 1
ATOM 1895 C C . LYS A 1 235 ? 22.355 7.850 15.554 1.00 80.31 235 LYS A C 1
ATOM 1897 O O . LYS A 1 235 ? 22.615 6.650 15.572 1.00 80.31 235 LYS A O 1
ATOM 1902 N N . GLU A 1 236 ? 21.229 8.332 15.033 1.00 76.88 236 GLU A N 1
ATOM 1903 C CA . GLU A 1 236 ? 20.176 7.488 14.463 1.00 76.88 236 GLU A CA 1
ATOM 1904 C C . GLU A 1 236 ? 20.628 6.771 13.177 1.00 76.88 236 GLU A C 1
ATOM 1906 O O . GLU A 1 236 ? 20.467 5.555 13.046 1.00 76.88 236 GLU A O 1
ATOM 1911 N N . VAL A 1 237 ? 21.284 7.486 12.254 1.00 71.69 237 VAL A N 1
ATOM 1912 C CA . VAL A 1 237 ? 21.822 6.903 11.012 1.00 71.69 237 VAL A CA 1
ATOM 1913 C C . VAL A 1 237 ? 22.920 5.875 11.303 1.00 71.69 237 VAL A C 1
ATOM 1915 O O . VAL A 1 237 ? 22.946 4.806 10.688 1.00 71.69 237 VAL A O 1
ATOM 1918 N N . GLN A 1 238 ? 23.826 6.161 12.243 1.00 73.19 238 GLN A N 1
ATOM 1919 C CA . GLN A 1 238 ? 24.870 5.220 12.656 1.00 73.19 238 GLN A CA 1
ATOM 1920 C C . GLN A 1 238 ? 24.267 3.977 13.313 1.00 73.19 238 GLN A C 1
ATOM 1922 O O . GLN A 1 238 ? 24.615 2.864 12.918 1.00 73.19 238 GLN A O 1
ATOM 1927 N N . ALA A 1 239 ? 23.308 4.144 14.230 1.00 74.56 239 ALA A N 1
ATOM 1928 C CA . ALA A 1 239 ? 22.577 3.024 14.819 1.00 74.56 239 ALA A CA 1
ATOM 1929 C C . ALA A 1 239 ? 21.891 2.173 13.738 1.00 74.56 239 ALA A C 1
ATOM 1931 O O . ALA A 1 239 ? 21.928 0.942 13.786 1.00 74.56 239 ALA A O 1
ATOM 1932 N N . MET A 1 240 ? 21.340 2.809 12.697 1.00 68.06 240 MET A N 1
ATOM 1933 C CA . MET A 1 240 ? 20.743 2.087 11.581 1.00 68.06 240 MET A CA 1
ATOM 1934 C C . MET A 1 240 ? 21.772 1.287 10.761 1.00 68.06 240 MET A C 1
ATOM 1936 O O . MET A 1 240 ? 21.496 0.141 10.395 1.00 68.06 240 MET A O 1
ATOM 1940 N N . LYS A 1 241 ? 22.945 1.865 10.469 1.00 65.50 241 LYS A N 1
ATOM 1941 C CA . LYS A 1 241 ? 24.019 1.208 9.699 1.00 65.50 241 LYS A CA 1
ATOM 1942 C C . LYS A 1 241 ? 24.676 0.051 10.463 1.00 65.50 241 LYS A C 1
ATOM 1944 O O . LYS A 1 241 ? 25.085 -0.928 9.840 1.00 65.50 241 LYS A O 1
ATOM 1949 N N . LEU A 1 242 ? 24.772 0.156 11.789 1.00 68.38 242 LEU A N 1
ATOM 1950 C CA . LEU A 1 242 ? 25.500 -0.785 12.648 1.00 68.38 242 LEU A CA 1
ATOM 1951 C C . LEU A 1 242 ? 24.706 -2.041 13.036 1.00 68.38 242 LEU A C 1
ATOM 1953 O O . LEU A 1 242 ? 25.282 -2.966 13.601 1.00 68.38 242 LEU A O 1
ATOM 1957 N N . LEU A 1 243 ? 23.417 -2.133 12.693 1.00 71.88 243 LEU A N 1
ATOM 1958 C CA . LEU A 1 243 ? 22.629 -3.347 12.924 1.00 71.88 243 LEU A CA 1
ATOM 1959 C C . LEU A 1 243 ? 23.258 -4.544 12.172 1.00 71.88 243 LEU A C 1
ATOM 1961 O O . LEU A 1 243 ? 23.291 -4.523 10.935 1.00 71.88 243 LEU A O 1
ATOM 1965 N N . PRO A 1 244 ? 23.683 -5.627 12.859 1.00 64.94 244 PRO A N 1
ATOM 1966 C CA . PRO A 1 244 ? 24.409 -6.745 12.238 1.00 64.94 244 PRO A CA 1
ATOM 1967 C C . PRO A 1 24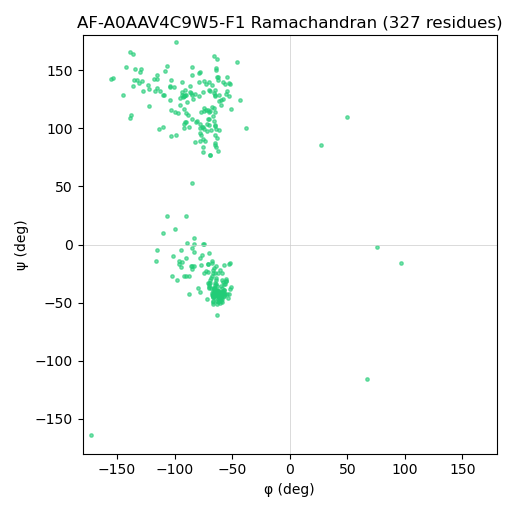4 ? 23.610 -7.407 11.104 1.00 64.94 244 PRO A C 1
ATOM 1969 O O . PRO A 1 244 ? 24.158 -7.827 10.085 1.00 64.94 244 PRO A O 1
ATOM 1972 N N . ARG A 1 245 ? 22.275 -7.395 11.209 1.00 63.81 245 ARG A N 1
ATOM 1973 C CA . ARG A 1 245 ? 21.358 -7.877 10.164 1.00 63.81 245 ARG A CA 1
ATOM 1974 C C . ARG A 1 245 ? 21.419 -7.054 8.871 1.00 63.81 245 ARG A C 1
ATOM 1976 O O . ARG A 1 245 ? 21.261 -7.616 7.790 1.00 63.81 245 ARG A O 1
ATOM 1983 N N . LYS A 1 246 ? 21.641 -5.739 8.971 1.00 65.94 246 LYS A N 1
ATOM 1984 C CA . LYS A 1 246 ? 21.652 -4.791 7.842 1.00 65.94 246 LYS A CA 1
ATOM 1985 C C . LYS A 1 246 ? 23.016 -4.705 7.148 1.00 65.94 246 LYS A C 1
ATOM 1987 O O . LYS A 1 246 ? 23.082 -4.311 5.985 1.00 65.94 246 LYS A O 1
ATOM 1992 N N . GLN A 1 247 ? 24.095 -5.151 7.794 1.00 68.44 247 GLN A N 1
ATOM 1993 C CA . GLN A 1 247 ? 25.420 -5.225 7.167 1.00 68.44 247 GLN A CA 1
ATOM 1994 C C . GLN A 1 247 ? 25.458 -6.222 5.996 1.00 68.44 247 GLN A C 1
ATOM 1996 O O . GLN A 1 247 ? 26.083 -5.933 4.972 1.00 68.44 247 GLN A O 1
ATOM 2001 N N . ARG A 1 248 ? 24.693 -7.323 6.098 1.00 78.56 248 ARG A N 1
ATOM 2002 C CA . ARG A 1 248 ? 24.547 -8.376 5.069 1.00 78.56 248 ARG A CA 1
ATOM 2003 C C . ARG A 1 248 ? 23.674 -7.972 3.872 1.00 78.56 248 ARG A C 1
ATOM 2005 O O . ARG A 1 248 ? 23.421 -8.794 2.996 1.00 78.56 248 ARG A O 1
ATOM 2012 N N . TYR A 1 249 ? 23.146 -6.749 3.846 1.00 82.38 249 TYR A N 1
ATOM 2013 C CA . TYR A 1 249 ? 22.289 -6.294 2.752 1.00 82.38 249 TYR A CA 1
ATOM 2014 C C . TYR A 1 249 ? 23.114 -6.002 1.500 1.00 82.38 249 TYR A C 1
ATOM 2016 O O . TYR A 1 249 ? 24.209 -5.436 1.581 1.00 82.38 249 TYR A O 1
ATOM 2024 N N . SER A 1 250 ? 22.564 -6.367 0.339 1.00 84.75 250 SER A N 1
ATOM 2025 C CA . SER A 1 250 ? 23.139 -5.964 -0.944 1.00 84.75 250 SER A CA 1
ATOM 2026 C C . SER A 1 250 ? 23.090 -4.442 -1.090 1.00 84.75 250 SER A C 1
ATOM 2028 O O . SER A 1 250 ? 22.298 -3.773 -0.424 1.00 84.75 250 SER A O 1
ATOM 2030 N N . VAL A 1 251 ? 23.922 -3.882 -1.970 1.00 82.62 251 VAL A N 1
ATOM 2031 C CA . VAL A 1 251 ? 23.975 -2.427 -2.211 1.00 82.62 251 VAL A CA 1
ATOM 2032 C C . VAL A 1 251 ? 22.583 -1.881 -2.546 1.00 82.62 251 VAL A C 1
ATOM 2034 O O . VAL A 1 251 ? 22.118 -0.958 -1.890 1.00 82.62 251 VAL A O 1
ATOM 2037 N N . VAL A 1 252 ? 21.846 -2.559 -3.431 1.00 83.56 252 VAL A N 1
ATOM 2038 C CA . VAL A 1 252 ? 20.461 -2.207 -3.793 1.00 83.56 252 VAL A CA 1
ATOM 2039 C C . VAL A 1 252 ? 19.539 -2.150 -2.567 1.00 83.56 252 VAL A C 1
ATOM 2041 O O . VAL A 1 252 ? 18.733 -1.235 -2.432 1.00 83.56 252 VAL A O 1
ATOM 2044 N N . GLN A 1 253 ? 19.656 -3.116 -1.650 1.00 85.00 253 GLN A N 1
ATOM 2045 C CA . GLN A 1 253 ? 18.845 -3.154 -0.430 1.00 85.00 253 GLN A CA 1
ATOM 2046 C C . GLN A 1 253 ? 19.218 -2.043 0.552 1.00 85.00 253 GLN A C 1
ATOM 2048 O O . GLN A 1 253 ? 18.339 -1.540 1.247 1.00 85.00 253 GLN A O 1
ATOM 2053 N N . LYS A 1 254 ? 20.502 -1.678 0.627 1.00 83.06 254 LYS A N 1
ATOM 2054 C CA . LYS A 1 254 ? 20.975 -0.570 1.464 1.00 83.06 254 LYS A CA 1
ATOM 2055 C C . LYS A 1 254 ? 20.433 0.753 0.939 1.00 83.06 254 LYS A C 1
ATOM 2057 O O . LYS A 1 254 ? 19.799 1.467 1.703 1.00 83.06 254 LYS A O 1
ATOM 2062 N N . GLU A 1 255 ? 20.570 1.011 -0.358 1.00 84.62 255 GLU A N 1
ATOM 2063 C CA . GLU A 1 255 ? 20.054 2.237 -0.976 1.00 84.62 255 GLU A CA 1
ATOM 2064 C C . GLU A 1 255 ? 18.525 2.344 -0.868 1.00 84.62 255 GLU A C 1
ATOM 2066 O O . GLU A 1 255 ? 17.986 3.381 -0.478 1.00 84.62 255 GLU A O 1
ATOM 2071 N N . TYR A 1 256 ? 17.803 1.243 -1.115 1.00 86.81 256 TYR A N 1
ATOM 2072 C CA . TYR A 1 256 ? 16.347 1.217 -0.952 1.00 86.81 256 TYR A CA 1
ATOM 2073 C C . TYR A 1 256 ? 15.937 1.507 0.498 1.00 86.81 256 TYR A C 1
ATOM 2075 O O . TYR A 1 256 ? 15.012 2.280 0.742 1.00 86.81 256 TYR A O 1
ATOM 2083 N N . LEU A 1 257 ? 16.621 0.903 1.472 1.00 85.25 257 LEU A N 1
ATOM 2084 C CA . LEU A 1 257 ? 16.334 1.123 2.886 1.00 85.25 257 LEU A CA 1
ATOM 2085 C C . LEU A 1 257 ? 16.576 2.578 3.297 1.00 85.25 257 LEU A C 1
ATOM 2087 O O . LEU A 1 257 ? 15.762 3.138 4.030 1.00 85.25 257 LEU A O 1
ATOM 2091 N N . THR A 1 258 ? 17.663 3.190 2.823 1.00 83.00 258 THR A N 1
ATOM 2092 C CA . THR A 1 258 ? 17.961 4.604 3.084 1.00 83.00 258 THR A CA 1
ATOM 2093 C C . THR A 1 258 ? 16.824 5.493 2.586 1.00 83.00 258 THR A C 1
ATOM 2095 O O . THR A 1 258 ? 16.374 6.375 3.313 1.00 83.00 258 THR A O 1
ATOM 2098 N N . ARG A 1 259 ? 16.281 5.201 1.397 1.00 87.00 259 ARG A N 1
ATOM 2099 C CA . ARG A 1 259 ? 15.116 5.908 0.849 1.00 87.00 259 ARG A CA 1
ATOM 2100 C C . ARG A 1 259 ? 13.870 5.753 1.720 1.00 87.00 259 ARG A C 1
ATOM 2102 O O . ARG A 1 259 ? 13.206 6.739 2.015 1.00 87.00 259 ARG A O 1
ATOM 2109 N N . VAL A 1 260 ? 13.555 4.527 2.137 1.00 88.19 260 VAL A N 1
ATOM 2110 C CA . VAL A 1 260 ? 12.391 4.243 2.999 1.00 88.19 260 VAL A CA 1
ATOM 2111 C C . VAL A 1 260 ? 12.488 5.012 4.307 1.00 88.19 260 VAL A C 1
ATOM 2113 O O . VAL A 1 260 ? 11.504 5.588 4.760 1.00 88.19 260 VAL A O 1
ATOM 2116 N N . TRP A 1 261 ? 13.677 5.037 4.905 1.00 85.69 261 TRP A N 1
ATOM 2117 C CA . TRP A 1 261 ? 13.898 5.781 6.132 1.00 85.69 261 TRP A CA 1
ATOM 2118 C C . TRP A 1 261 ? 13.774 7.284 5.921 1.00 85.69 261 TRP A C 1
ATOM 2120 O O . TRP A 1 261 ? 13.050 7.909 6.679 1.00 85.69 261 TRP A O 1
ATOM 2130 N N . ALA A 1 262 ? 14.363 7.845 4.861 1.00 86.50 262 ALA A N 1
ATOM 2131 C CA . ALA A 1 262 ? 14.237 9.271 4.563 1.00 86.50 262 ALA A CA 1
ATOM 2132 C C . ALA A 1 262 ? 12.767 9.705 4.413 1.00 86.50 262 ALA A C 1
ATOM 2134 O O . ALA A 1 262 ? 12.355 10.705 4.996 1.00 86.50 262 ALA A O 1
ATOM 2135 N N . VAL A 1 263 ? 11.957 8.916 3.695 1.00 88.25 263 VAL A N 1
ATOM 2136 C CA . VAL A 1 263 ? 10.517 9.182 3.543 1.00 88.25 263 VAL A CA 1
ATOM 2137 C C . VAL A 1 263 ? 9.784 9.048 4.878 1.00 88.25 263 VAL A C 1
ATOM 2139 O O . VAL A 1 263 ? 8.940 9.878 5.193 1.00 88.25 263 VAL A O 1
ATOM 2142 N N . LYS A 1 264 ? 10.129 8.048 5.698 1.00 85.94 264 LYS A N 1
ATOM 2143 C CA . LYS A 1 264 ? 9.519 7.866 7.021 1.00 85.94 264 LYS A CA 1
ATOM 2144 C C . LYS A 1 264 ? 9.868 9.011 7.980 1.00 85.94 264 LYS A C 1
ATOM 2146 O O . LYS A 1 264 ? 8.982 9.506 8.672 1.00 85.94 264 LYS A O 1
ATOM 2151 N N . SER A 1 265 ? 11.122 9.457 7.995 1.00 83.75 265 SER A N 1
ATOM 2152 C CA . SER A 1 265 ? 11.587 10.578 8.821 1.00 83.75 265 SER A CA 1
ATOM 2153 C C . SER A 1 265 ? 10.916 11.897 8.437 1.00 83.75 265 SER A C 1
ATOM 2155 O O . SER A 1 265 ? 10.702 12.743 9.297 1.00 83.75 265 SER A O 1
ATOM 2157 N N . LEU A 1 266 ? 10.554 12.062 7.163 1.00 85.50 266 LEU A N 1
ATOM 2158 C CA . LEU A 1 266 ? 9.855 13.240 6.645 1.00 85.50 266 LEU A CA 1
ATOM 2159 C C . LEU A 1 266 ? 8.342 13.015 6.486 1.00 85.50 266 LEU A C 1
ATOM 2161 O O . LEU A 1 266 ? 7.671 13.823 5.847 1.00 85.50 266 LEU A O 1
ATOM 2165 N N . SER A 1 267 ? 7.795 11.940 7.061 1.00 84.56 267 SER A N 1
ATOM 2166 C CA . SER A 1 267 ? 6.397 11.528 6.871 1.00 84.56 267 SER A CA 1
ATOM 2167 C C . SER A 1 267 ? 5.402 12.650 7.158 1.00 84.56 267 SER A C 1
ATOM 2169 O O . SER A 1 267 ? 4.514 12.885 6.344 1.00 84.56 267 SER A O 1
ATOM 2171 N N . THR A 1 268 ? 5.609 13.414 8.233 1.00 85.31 268 THR A N 1
ATOM 2172 C CA . THR A 1 268 ? 4.765 14.556 8.622 1.00 85.31 268 THR A CA 1
ATOM 2173 C C . THR A 1 268 ? 4.672 15.635 7.539 1.00 85.31 268 THR A C 1
ATOM 2175 O O . THR A 1 268 ? 3.640 16.282 7.403 1.00 85.31 268 THR A O 1
ATOM 2178 N N . TYR A 1 269 ? 5.729 15.827 6.745 1.00 86.94 269 TYR A N 1
ATOM 2179 C CA . TYR A 1 269 ? 5.775 16.834 5.678 1.00 86.94 269 TYR A CA 1
ATOM 2180 C C . TYR A 1 269 ? 5.317 16.296 4.318 1.00 86.94 269 TYR A C 1
ATOM 2182 O O . TYR A 1 269 ? 4.874 17.064 3.463 1.00 86.94 269 TYR A O 1
ATOM 2190 N N . LEU A 1 270 ? 5.472 14.989 4.100 1.00 87.06 270 LEU A N 1
ATOM 2191 C CA . LEU A 1 270 ? 5.248 14.331 2.812 1.00 87.06 270 LEU A CA 1
ATOM 2192 C C . LEU A 1 270 ? 3.853 13.705 2.687 1.00 87.06 270 LEU A C 1
ATOM 2194 O O . LEU A 1 270 ? 3.425 13.382 1.577 1.00 87.06 270 LEU A O 1
ATOM 2198 N N . LEU A 1 271 ? 3.138 13.515 3.797 1.00 86.75 271 LEU A N 1
ATOM 2199 C CA . LEU A 1 271 ? 1.801 12.932 3.777 1.00 86.75 271 LEU A CA 1
ATOM 2200 C C . LEU A 1 271 ? 0.819 13.851 3.031 1.00 86.75 271 LEU A C 1
ATOM 2202 O O . LEU A 1 271 ? 0.727 15.046 3.301 1.00 86.75 271 LEU A O 1
ATOM 2206 N N . GLY A 1 272 ? 0.093 13.289 2.061 1.00 81.88 272 GLY A N 1
ATOM 2207 C CA . GLY A 1 272 ? -0.915 14.013 1.277 1.00 81.88 272 GLY A CA 1
ATOM 2208 C C . GLY A 1 272 ? -0.375 14.958 0.194 1.00 81.88 272 GLY A C 1
ATOM 2209 O O . GLY A 1 272 ? -1.177 15.528 -0.543 1.00 81.88 272 GLY A O 1
ATOM 2210 N N . ARG A 1 273 ? 0.950 15.110 0.045 1.00 85.31 273 ARG A N 1
ATOM 2211 C CA . ARG A 1 273 ? 1.574 15.944 -0.998 1.00 85.31 273 ARG A CA 1
ATOM 2212 C C . ARG A 1 273 ? 2.247 15.097 -2.073 1.00 85.31 273 ARG A C 1
ATOM 2214 O O . ARG A 1 273 ? 2.748 14.012 -1.793 1.00 85.31 273 ARG A O 1
ATOM 2221 N N . GLU A 1 274 ? 2.277 15.617 -3.298 1.00 88.81 274 GLU A N 1
ATOM 2222 C CA . GLU A 1 274 ? 3.066 15.033 -4.382 1.00 88.81 274 GLU A CA 1
ATOM 2223 C C . GLU A 1 274 ? 4.504 15.553 -4.326 1.00 88.81 274 GLU A C 1
ATOM 2225 O O . GLU A 1 274 ? 4.732 16.760 -4.257 1.00 88.81 274 GLU A O 1
ATOM 2230 N N . PHE A 1 275 ? 5.484 14.649 -4.344 1.00 89.75 275 PHE A N 1
ATOM 2231 C CA . PHE A 1 275 ? 6.902 15.015 -4.298 1.00 89.75 275 PHE A CA 1
ATOM 2232 C C . PHE A 1 275 ? 7.761 14.171 -5.241 1.00 89.75 275 PHE A C 1
ATOM 2234 O O . PHE A 1 275 ? 7.344 13.131 -5.752 1.00 89.75 275 PHE A O 1
ATOM 2241 N N . VAL A 1 276 ? 8.989 14.624 -5.491 1.00 89.50 276 VAL A N 1
ATOM 2242 C CA . VAL A 1 276 ? 9.961 13.917 -6.331 1.00 89.50 276 VAL A CA 1
ATOM 2243 C C . VAL A 1 276 ? 11.087 13.392 -5.451 1.00 89.50 276 VAL A C 1
ATOM 2245 O O . VAL A 1 276 ? 11.669 14.135 -4.666 1.00 89.50 276 VAL A O 1
ATOM 2248 N N . VAL A 1 277 ? 11.393 12.103 -5.580 1.00 87.94 277 VAL A N 1
ATOM 2249 C CA . VAL A 1 277 ? 12.536 11.469 -4.923 1.00 87.94 277 VAL A CA 1
ATOM 2250 C C . VAL A 1 277 ? 13.633 11.268 -5.955 1.00 87.94 277 VAL A C 1
ATOM 2252 O O . VAL A 1 277 ? 13.479 10.493 -6.904 1.00 87.94 277 VAL A O 1
ATOM 2255 N N . GLU A 1 278 ? 14.749 11.956 -5.746 1.00 88.25 278 GLU A N 1
ATOM 2256 C CA . GLU A 1 278 ? 15.933 11.858 -6.591 1.00 88.25 278 GLU A CA 1
ATOM 2257 C C . GLU A 1 278 ? 16.914 10.829 -6.023 1.00 88.25 278 GLU A C 1
ATOM 2259 O O . GLU A 1 278 ? 17.258 10.851 -4.841 1.00 88.25 278 GLU A O 1
ATOM 2264 N N . THR A 1 279 ? 17.349 9.893 -6.866 1.00 86.00 279 THR A N 1
ATOM 2265 C CA . THR A 1 279 ? 18.307 8.845 -6.487 1.00 86.00 279 THR A CA 1
ATOM 2266 C C . THR A 1 279 ? 19.411 8.729 -7.526 1.00 86.00 279 THR A C 1
ATOM 2268 O O . THR A 1 279 ? 19.146 8.760 -8.725 1.00 86.00 279 THR A O 1
ATOM 2271 N N . ASP A 1 280 ? 20.643 8.506 -7.097 1.00 84.31 280 ASP A N 1
ATOM 2272 C CA . ASP A 1 280 ? 21.771 8.206 -7.986 1.00 84.31 280 ASP A CA 1
ATOM 2273 C C . ASP A 1 280 ? 21.776 6.748 -8.485 1.00 84.31 280 ASP A C 1
ATOM 2275 O O . ASP A 1 280 ? 22.477 6.404 -9.437 1.00 84.31 280 ASP A O 1
ATOM 2279 N N . HIS A 1 281 ? 20.943 5.887 -7.893 1.00 80.94 281 HIS A N 1
ATOM 2280 C CA . HIS A 1 281 ? 20.884 4.470 -8.227 1.00 80.94 281 HIS A CA 1
ATOM 2281 C C . HIS A 1 281 ? 19.736 4.116 -9.196 1.00 80.94 281 HIS A C 1
ATOM 2283 O O . HIS A 1 281 ? 18.614 3.808 -8.791 1.00 80.94 281 HIS A O 1
ATOM 2289 N N . ALA A 1 282 ? 20.044 4.087 -10.499 1.00 78.94 282 ALA A N 1
ATOM 2290 C CA . ALA A 1 282 ? 19.088 3.824 -11.587 1.00 78.94 282 ALA A CA 1
ATOM 2291 C C . ALA A 1 282 ? 18.217 2.547 -11.445 1.00 78.94 282 ALA A C 1
ATOM 2293 O O . ALA A 1 282 ? 17.024 2.615 -11.753 1.00 78.94 282 ALA A O 1
ATOM 2294 N N . PRO A 1 283 ? 18.712 1.396 -10.939 1.00 75.56 283 PRO A N 1
ATOM 2295 C CA . PRO A 1 283 ? 17.881 0.206 -10.719 1.00 75.56 283 PRO A CA 1
ATOM 2296 C C . PRO A 1 283 ? 16.699 0.433 -9.763 1.00 75.56 283 PRO A C 1
ATOM 2298 O O . PRO A 1 283 ? 15.684 -0.259 -9.858 1.00 75.56 283 PRO A O 1
ATOM 2301 N N . LEU A 1 284 ? 16.788 1.422 -8.865 1.00 77.19 284 LEU A N 1
ATOM 2302 C CA . LEU A 1 284 ? 15.719 1.751 -7.917 1.00 77.19 284 LEU A CA 1
ATOM 2303 C C . LEU A 1 284 ? 14.492 2.393 -8.565 1.00 77.19 284 LEU A C 1
ATOM 2305 O O . LEU A 1 284 ? 13.434 2.407 -7.928 1.00 77.19 284 LEU A O 1
ATOM 2309 N N . LEU A 1 285 ? 14.615 2.894 -9.800 1.00 80.56 285 LEU A N 1
ATOM 2310 C CA . LEU A 1 285 ? 13.491 3.419 -10.579 1.00 80.56 285 LEU A CA 1
ATOM 2311 C C . LEU A 1 285 ? 12.463 2.328 -10.876 1.00 80.56 285 LEU A C 1
ATOM 2313 O O . LEU A 1 285 ? 11.255 2.546 -10.797 1.00 80.56 285 LEU A O 1
ATOM 2317 N N . TYR A 1 286 ? 12.952 1.131 -11.189 1.00 74.06 286 TYR A N 1
ATOM 2318 C CA . TYR A 1 286 ? 12.114 0.020 -11.622 1.00 74.06 286 TYR A CA 1
ATOM 2319 C C . TYR A 1 286 ? 11.528 -0.760 -10.450 1.00 74.06 286 TYR A C 1
ATOM 2321 O O . TYR A 1 286 ? 10.530 -1.447 -10.617 1.00 74.06 286 TYR A O 1
ATOM 2329 N N . LEU A 1 287 ? 12.092 -0.629 -9.250 1.00 72.25 287 LEU A N 1
ATOM 2330 C CA . LEU A 1 287 ? 11.738 -1.458 -8.098 1.00 72.25 287 LEU A CA 1
ATOM 2331 C C . LEU A 1 287 ? 10.318 -1.251 -7.553 1.00 72.25 287 LEU A C 1
ATOM 2333 O O . LEU A 1 287 ? 9.781 -2.173 -6.951 1.00 72.25 287 LEU A O 1
ATOM 2337 N N . ASN A 1 288 ? 9.697 -0.090 -7.777 1.00 66.56 288 ASN A N 1
ATOM 2338 C CA . ASN A 1 288 ? 8.283 0.112 -7.424 1.00 66.56 288 ASN A CA 1
ATOM 2339 C C . ASN A 1 288 ? 7.321 -0.417 -8.500 1.00 66.56 288 ASN A C 1
ATOM 2341 O O . ASN A 1 288 ? 6.147 -0.627 -8.217 1.00 66.56 288 ASN A O 1
ATOM 2345 N N . ARG A 1 289 ? 7.805 -0.630 -9.730 1.00 66.94 289 ARG A N 1
ATOM 2346 C CA . ARG A 1 289 ? 7.014 -1.160 -10.854 1.00 66.94 289 ARG A CA 1
ATOM 2347 C C . ARG A 1 289 ? 7.210 -2.667 -11.039 1.00 66.94 289 ARG A C 1
ATOM 2349 O O . ARG A 1 289 ? 6.309 -3.357 -11.504 1.00 66.94 289 ARG A O 1
ATOM 2356 N N . ALA A 1 290 ? 8.386 -3.180 -10.693 1.00 63.72 290 ALA A N 1
ATOM 2357 C CA . ALA A 1 290 ? 8.771 -4.568 -10.873 1.00 63.72 290 ALA A CA 1
ATOM 2358 C C . ALA A 1 290 ? 8.334 -5.430 -9.682 1.00 63.72 290 ALA A C 1
ATOM 2360 O O . ALA A 1 290 ? 8.545 -5.076 -8.522 1.00 63.72 290 ALA A O 1
ATOM 2361 N N . LYS A 1 291 ? 7.787 -6.617 -9.970 1.00 63.97 291 LYS A N 1
ATOM 2362 C CA . LYS A 1 291 ? 7.577 -7.651 -8.951 1.00 63.97 291 LYS A CA 1
ATOM 2363 C C . LYS A 1 291 ? 8.941 -8.135 -8.469 1.00 63.97 291 LYS A C 1
ATOM 2365 O O . LYS A 1 291 ? 9.670 -8.776 -9.220 1.00 63.97 291 LYS A O 1
ATOM 2370 N N . SER A 1 292 ? 9.291 -7.812 -7.228 1.00 65.88 292 SER A N 1
ATOM 2371 C CA . SER A 1 292 ? 10.525 -8.306 -6.618 1.00 65.88 292 SER A CA 1
ATOM 2372 C C . SER A 1 292 ? 10.286 -9.672 -5.971 1.00 65.88 292 SER A C 1
ATOM 2374 O O . SER A 1 292 ? 9.348 -9.843 -5.200 1.00 65.88 292 SER A O 1
ATOM 2376 N N . GLU A 1 293 ? 11.156 -10.646 -6.250 1.00 65.62 293 GLU A N 1
ATOM 2377 C CA . GLU A 1 293 ? 11.148 -11.958 -5.571 1.00 65.62 293 GLU A CA 1
ATOM 2378 C C . GLU A 1 293 ? 11.540 -11.837 -4.087 1.00 65.62 293 GLU A C 1
ATOM 2380 O O . GLU A 1 293 ? 11.344 -12.745 -3.281 1.00 65.62 293 GLU A O 1
ATOM 2385 N N . ASN A 1 294 ? 12.097 -10.687 -3.702 1.00 77.50 294 ASN A N 1
ATOM 2386 C CA . ASN A 1 294 ? 12.601 -10.436 -2.368 1.00 77.50 294 ASN A CA 1
ATOM 2387 C C . ASN A 1 294 ? 11.513 -9.814 -1.484 1.00 77.50 294 ASN A C 1
ATOM 2389 O O . ASN A 1 294 ? 11.258 -8.610 -1.549 1.00 77.50 294 ASN A O 1
ATOM 2393 N N . GLY A 1 295 ? 10.927 -10.611 -0.587 1.00 78.69 295 GLY A N 1
ATOM 2394 C CA . GLY A 1 295 ? 9.842 -10.165 0.301 1.00 78.69 295 GLY A CA 1
ATOM 2395 C C . GLY A 1 295 ? 10.177 -8.955 1.190 1.00 78.69 295 GLY A C 1
ATOM 2396 O O . GLY A 1 295 ? 9.274 -8.287 1.690 1.00 78.69 295 GLY A O 1
ATOM 2397 N N . ARG A 1 296 ? 11.463 -8.622 1.382 1.00 81.62 296 ARG A N 1
ATOM 2398 C CA . ARG A 1 296 ? 11.883 -7.382 2.063 1.00 81.62 296 ARG A CA 1
ATOM 2399 C C . ARG A 1 296 ? 11.639 -6.132 1.219 1.00 81.62 296 ARG A C 1
ATOM 2401 O O . ARG A 1 296 ? 11.102 -5.159 1.733 1.00 81.62 296 ARG A O 1
ATOM 2408 N N . LEU A 1 297 ? 12.021 -6.172 -0.057 1.00 82.81 297 LEU A N 1
ATOM 2409 C CA . LEU A 1 297 ? 11.827 -5.051 -0.982 1.00 82.81 297 LEU A CA 1
ATOM 2410 C C . LEU A 1 297 ? 10.334 -4.819 -1.220 1.00 82.81 297 LEU A C 1
ATOM 2412 O O . LEU A 1 297 ? 9.894 -3.676 -1.220 1.00 82.81 297 LEU A O 1
ATOM 2416 N N . MET A 1 298 ? 9.553 -5.900 -1.304 1.00 82.44 298 MET A N 1
ATOM 2417 C CA . MET A 1 298 ? 8.096 -5.835 -1.411 1.00 82.44 298 MET A CA 1
ATOM 2418 C C . MET A 1 298 ? 7.452 -5.123 -0.214 1.00 82.44 298 MET A C 1
ATOM 2420 O O . MET A 1 298 ? 6.664 -4.203 -0.400 1.00 82.44 298 MET A O 1
ATOM 2424 N N . ARG A 1 299 ? 7.828 -5.488 1.019 1.00 82.31 299 ARG A N 1
ATOM 2425 C CA . ARG A 1 299 ? 7.318 -4.821 2.230 1.00 82.31 299 ARG A CA 1
ATOM 2426 C C . ARG A 1 299 ? 7.630 -3.331 2.251 1.00 82.31 299 ARG A C 1
ATOM 2428 O O . ARG A 1 299 ? 6.787 -2.523 2.622 1.00 82.31 299 ARG A O 1
ATOM 2435 N N . TRP A 1 300 ? 8.833 -2.954 1.838 1.00 86.81 300 TRP A N 1
ATOM 2436 C CA . TRP A 1 300 ? 9.193 -1.547 1.769 1.00 86.81 300 TRP A CA 1
ATOM 2437 C C . TRP A 1 300 ? 8.485 -0.799 0.633 1.00 86.81 300 TRP A C 1
ATOM 2439 O O . TRP A 1 300 ? 8.157 0.371 0.805 1.00 86.81 300 TRP A O 1
ATOM 2449 N N . ALA A 1 301 ? 8.213 -1.460 -0.494 1.00 84.44 301 ALA A N 1
ATOM 2450 C CA . ALA A 1 301 ? 7.414 -0.895 -1.577 1.00 84.44 301 ALA A CA 1
ATOM 2451 C C . ALA A 1 301 ? 5.967 -0.642 -1.138 1.00 84.44 301 ALA A C 1
ATOM 2453 O O . ALA A 1 301 ? 5.421 0.413 -1.445 1.00 84.44 301 ALA A O 1
ATOM 2454 N N . LEU A 1 302 ? 5.379 -1.559 -0.363 1.00 84.88 302 LEU A N 1
ATOM 2455 C CA . LEU A 1 302 ? 4.061 -1.368 0.249 1.00 84.88 302 LEU A CA 1
ATOM 2456 C C . LEU A 1 302 ? 4.056 -0.177 1.213 1.00 84.88 302 LEU A C 1
ATOM 2458 O O . LEU A 1 302 ? 3.175 0.669 1.114 1.00 84.88 302 LEU A O 1
ATOM 2462 N N . LEU A 1 303 ? 5.075 -0.044 2.066 1.00 85.06 303 LEU A N 1
ATOM 2463 C CA . LEU A 1 303 ? 5.204 1.115 2.961 1.00 85.06 303 LEU A CA 1
ATOM 2464 C C . LEU A 1 303 ? 5.303 2.421 2.164 1.00 85.06 303 LEU A C 1
ATOM 2466 O O . LEU A 1 303 ? 4.662 3.407 2.494 1.00 85.06 303 LEU A O 1
ATOM 2470 N N . LEU A 1 304 ? 6.068 2.434 1.074 1.00 85.62 304 LEU A N 1
ATOM 2471 C CA . LEU A 1 304 ? 6.168 3.615 0.222 1.00 85.62 304 LEU A CA 1
ATOM 2472 C C . LEU A 1 304 ? 4.883 3.888 -0.576 1.00 85.62 304 LEU A C 1
ATOM 2474 O O . LEU A 1 304 ? 4.648 5.038 -0.929 1.00 85.62 304 LEU A O 1
ATOM 2478 N N . SER A 1 305 ? 4.035 2.887 -0.825 1.00 85.50 305 SER A N 1
ATOM 2479 C CA . SER A 1 305 ? 2.811 3.058 -1.624 1.00 85.50 305 SER A CA 1
ATOM 2480 C C . SER A 1 305 ? 1.781 4.010 -1.004 1.00 85.50 305 SER A C 1
ATOM 2482 O O . SER A 1 305 ? 0.940 4.538 -1.726 1.00 85.50 305 SER A O 1
ATOM 2484 N N . GLN A 1 306 ? 1.877 4.285 0.302 1.00 86.75 306 GLN A N 1
ATOM 2485 C CA . GLN A 1 306 ? 1.028 5.270 0.981 1.00 86.75 306 GLN A CA 1
ATOM 2486 C C . GLN A 1 306 ? 1.357 6.727 0.589 1.00 86.75 306 GLN A C 1
ATOM 2488 O O . GLN A 1 306 ? 0.555 7.626 0.831 1.00 86.75 306 GLN A O 1
ATOM 2493 N N . TYR A 1 307 ? 2.530 6.976 -0.004 1.00 86.75 307 TYR A N 1
ATOM 2494 C CA . TYR A 1 307 ? 2.983 8.304 -0.418 1.00 86.75 307 TYR A CA 1
ATOM 2495 C C . TYR A 1 307 ? 2.843 8.485 -1.933 1.00 86.75 307 TYR A C 1
ATOM 2497 O O . TYR A 1 307 ? 3.157 7.583 -2.712 1.00 86.75 307 TYR A O 1
ATOM 2505 N N . ARG A 1 308 ? 2.441 9.684 -2.374 1.00 87.62 308 ARG A N 1
ATOM 2506 C CA . ARG A 1 308 ? 2.381 10.033 -3.801 1.00 87.62 308 ARG A CA 1
ATOM 2507 C C . ARG A 1 308 ? 3.704 10.668 -4.219 1.00 87.62 308 ARG A C 1
ATOM 2509 O O . ARG A 1 308 ? 3.944 11.839 -3.950 1.00 87.62 308 ARG A O 1
ATOM 2516 N N . PHE A 1 309 ? 4.580 9.900 -4.862 1.00 89.12 309 PHE A N 1
ATOM 2517 C CA . PHE A 1 309 ? 5.868 10.426 -5.313 1.00 89.12 309 PHE A CA 1
ATOM 2518 C C . PHE A 1 309 ? 6.317 9.890 -6.665 1.00 89.12 309 PHE A C 1
ATOM 2520 O O . PHE A 1 309 ? 6.006 8.763 -7.054 1.00 89.12 309 PHE A O 1
ATOM 2527 N N . ASN A 1 310 ? 7.121 10.702 -7.349 1.00 87.62 310 ASN A N 1
ATOM 2528 C CA . ASN A 1 310 ? 7.786 10.347 -8.595 1.00 87.62 310 ASN A CA 1
ATOM 2529 C C . ASN A 1 310 ? 9.267 10.063 -8.341 1.00 87.62 310 ASN A C 1
ATOM 2531 O O . ASN A 1 310 ? 9.937 10.793 -7.615 1.00 87.62 310 ASN A O 1
ATOM 2535 N N . LEU A 1 311 ? 9.790 8.997 -8.946 1.00 86.69 311 LEU A N 1
ATOM 2536 C CA . LEU A 1 311 ? 11.205 8.641 -8.855 1.00 86.69 311 LEU A CA 1
ATOM 2537 C C . LEU A 1 311 ? 11.968 9.192 -10.055 1.00 86.69 311 LEU A C 1
ATOM 2539 O O . LEU A 1 311 ? 11.620 8.890 -11.198 1.00 86.69 311 LEU A O 1
ATOM 2543 N N . ARG A 1 312 ? 13.042 9.941 -9.792 1.00 86.94 312 ARG A N 1
ATOM 2544 C CA . ARG A 1 312 ? 13.964 10.443 -10.816 1.00 86.94 312 ARG A CA 1
ATOM 2545 C C . ARG A 1 312 ? 15.374 9.950 -10.524 1.00 86.94 312 ARG A C 1
ATOM 2547 O O . ARG A 1 312 ? 15.837 10.015 -9.388 1.00 86.94 312 ARG A O 1
ATOM 2554 N N . SER A 1 313 ? 16.065 9.451 -11.549 1.00 85.19 313 SER A N 1
ATOM 2555 C CA . SER A 1 313 ? 17.485 9.139 -11.419 1.00 85.19 313 SER A CA 1
ATOM 2556 C C . SER A 1 313 ? 18.303 10.348 -11.840 1.00 85.19 313 SER A C 1
ATOM 2558 O O . SER A 1 313 ? 18.072 10.903 -12.914 1.00 85.19 313 SER A O 1
ATOM 2560 N N . VAL A 1 314 ? 19.223 10.759 -10.975 1.00 85.62 314 VAL A N 1
ATOM 2561 C CA . VAL A 1 314 ? 20.131 11.887 -11.201 1.00 85.62 314 VAL A CA 1
ATOM 2562 C C . VAL A 1 314 ? 21.552 11.345 -11.259 1.00 85.62 314 VAL A C 1
ATOM 2564 O O . VAL A 1 314 ? 21.879 10.371 -10.579 1.00 85.62 314 VAL A O 1
ATOM 2567 N N . LYS A 1 315 ? 22.415 11.939 -12.086 1.00 82.81 315 LYS A N 1
ATOM 2568 C CA . LYS A 1 315 ? 23.823 11.531 -12.128 1.00 82.81 315 LYS A CA 1
ATOM 2569 C C . LYS A 1 315 ? 24.466 11.799 -10.768 1.00 82.81 315 LYS A C 1
ATOM 2571 O O . LYS A 1 315 ? 24.236 12.840 -10.158 1.00 82.81 315 LYS A O 1
ATOM 2576 N N . ALA A 1 316 ? 25.339 10.900 -10.316 1.00 73.56 316 ALA A N 1
ATOM 2577 C CA . ALA A 1 316 ? 26.042 11.074 -9.043 1.00 73.56 316 ALA A CA 1
ATOM 2578 C C . ALA A 1 316 ? 26.816 12.409 -8.965 1.00 73.56 316 ALA A C 1
ATOM 2580 O O . ALA A 1 316 ? 26.931 12.989 -7.889 1.00 73.56 316 ALA A O 1
ATOM 2581 N N . SER A 1 317 ? 27.293 12.929 -10.103 1.00 78.19 317 SER A N 1
ATOM 2582 C CA . SER A 1 317 ? 27.967 14.228 -10.195 1.00 78.19 317 SER A CA 1
ATOM 2583 C C . SER A 1 317 ? 27.076 15.417 -9.850 1.00 78.19 317 SER A C 1
ATOM 2585 O O . SER A 1 317 ? 27.605 16.413 -9.394 1.00 78.19 317 SER A O 1
ATOM 2587 N N . GLU A 1 318 ? 25.763 15.331 -10.061 1.00 78.56 318 GLU A N 1
ATOM 2588 C CA . GLU A 1 318 ? 24.807 16.421 -9.808 1.00 78.56 318 GLU A CA 1
ATOM 2589 C C . GLU A 1 318 ? 24.174 16.303 -8.407 1.00 78.56 318 GLU A C 1
ATOM 2591 O O . GLU A 1 318 ? 23.705 17.284 -7.835 1.00 78.56 318 GLU A O 1
ATOM 2596 N N . ASN A 1 319 ? 24.223 15.113 -7.798 1.00 75.81 319 ASN A N 1
ATOM 2597 C CA . ASN A 1 319 ? 23.619 14.823 -6.497 1.00 75.81 319 ASN A CA 1
ATOM 2598 C C . ASN A 1 319 ? 24.534 15.197 -5.307 1.00 75.81 319 ASN A C 1
ATOM 2600 O O . ASN A 1 319 ? 24.844 14.364 -4.451 1.00 75.81 319 ASN A O 1
ATOM 2604 N N . HIS A 1 320 ? 25.029 16.439 -5.268 1.00 73.75 320 HIS A N 1
ATOM 2605 C CA . HIS A 1 320 ? 26.074 16.865 -4.322 1.00 73.75 320 HIS A CA 1
ATOM 2606 C C . HIS A 1 320 ? 25.663 16.771 -2.844 1.00 73.75 320 HIS A C 1
ATOM 2608 O O . HIS A 1 320 ? 26.472 16.356 -2.016 1.00 73.75 320 HIS A O 1
ATOM 2614 N N . GLY A 1 321 ? 24.422 17.131 -2.501 1.00 75.69 321 GLY A N 1
ATOM 2615 C CA . GLY A 1 321 ? 23.954 17.177 -1.109 1.00 75.69 321 GLY A CA 1
ATOM 2616 C C . GLY A 1 321 ? 23.955 15.800 -0.430 1.00 75.69 321 GLY A C 1
ATOM 2617 O O . GLY A 1 321 ? 24.699 15.596 0.533 1.00 75.69 321 GLY A O 1
ATOM 2618 N N . PRO A 1 322 ? 23.189 14.820 -0.942 1.00 73.31 322 PRO A N 1
ATOM 2619 C CA . PRO A 1 322 ? 23.189 13.449 -0.429 1.00 73.31 322 PRO A CA 1
ATOM 2620 C C . PRO A 1 322 ? 24.568 12.777 -0.481 1.00 73.31 322 PRO A C 1
ATOM 2622 O O . PRO A 1 322 ? 24.949 12.068 0.456 1.00 73.31 322 PRO A O 1
ATOM 2625 N N . ASN A 1 323 ? 25.363 13.037 -1.526 1.00 73.94 323 ASN A N 1
ATOM 2626 C CA . ASN A 1 323 ? 26.733 12.522 -1.618 1.00 73.94 323 ASN A CA 1
ATOM 2627 C C . ASN A 1 323 ? 27.650 13.088 -0.533 1.00 73.94 323 ASN A C 1
ATOM 2629 O O . ASN A 1 323 ? 28.454 12.352 0.033 1.00 73.94 323 ASN A O 1
ATOM 2633 N N . PHE A 1 324 ? 27.524 14.370 -0.206 1.00 75.62 324 PHE A N 1
ATOM 2634 C CA . PHE A 1 324 ? 28.265 14.976 0.893 1.00 75.62 324 PHE A CA 1
ATOM 2635 C C . PHE A 1 324 ? 27.824 14.395 2.243 1.00 75.62 324 PHE A C 1
ATOM 2637 O O . PHE A 1 324 ? 28.657 13.929 3.020 1.00 75.62 324 PHE A O 1
ATOM 2644 N N . LEU A 1 325 ? 26.513 14.321 2.492 1.00 68.88 325 LEU A N 1
ATOM 2645 C CA . LEU A 1 325 ? 25.952 13.810 3.748 1.00 68.88 325 LEU A CA 1
ATOM 2646 C C . LEU A 1 325 ? 26.282 12.335 4.012 1.00 68.88 325 LEU A C 1
ATOM 2648 O O . LEU A 1 325 ? 26.507 11.950 5.156 1.00 68.88 325 LEU A O 1
ATOM 2652 N N . SER A 1 326 ? 26.340 11.507 2.969 1.00 70.12 326 SER A N 1
ATOM 2653 C CA . SER A 1 326 ? 26.709 10.091 3.094 1.00 70.12 326 SER A CA 1
ATOM 2654 C C . SER A 1 326 ? 28.209 9.865 3.331 1.00 70.12 326 SER A C 1
ATOM 2656 O O . SER A 1 326 ? 28.572 8.832 3.903 1.00 70.12 326 SER A O 1
ATOM 2658 N N . ARG A 1 327 ? 29.063 10.817 2.915 1.00 69.75 327 ARG A N 1
ATOM 2659 C CA . ARG A 1 327 ? 30.537 10.763 3.002 1.00 69.75 327 ARG A CA 1
ATOM 2660 C C . ARG A 1 327 ? 31.122 11.474 4.220 1.00 69.75 327 ARG A C 1
ATOM 2662 O O . ARG A 1 327 ? 32.287 11.234 4.531 1.00 69.75 327 ARG A O 1
ATOM 2669 N N . LEU A 1 328 ? 30.341 12.304 4.909 1.00 61.56 328 LEU A N 1
ATOM 2670 C CA . LEU A 1 328 ? 30.682 12.803 6.240 1.00 61.56 328 LEU A CA 1
ATOM 2671 C C . LEU A 1 328 ? 30.784 11.607 7.203 1.00 61.56 328 LEU A C 1
ATOM 2673 O O . LEU A 1 328 ? 29.766 11.072 7.648 1.00 61.56 328 LEU A O 1
ATOM 2677 N N . LYS A 1 329 ? 32.016 11.154 7.452 1.00 50.19 329 LYS A N 1
ATOM 2678 C CA . LYS A 1 329 ? 32.342 10.152 8.472 1.00 50.19 329 LYS A CA 1
ATOM 2679 C C . LYS A 1 329 ? 32.332 10.767 9.862 1.00 50.19 329 LYS A C 1
ATOM 2681 O O . LYS A 1 329 ? 32.824 11.909 9.992 1.00 50.19 329 LYS A O 1
#

Foldseek 3Di:
DVVVVVVVPDPDPPVPPPDPVNVVVVVVVVVVVVVVVVVVVVVVVVVVVVVVCVVPDDQDDDDAQFWKWFWAADPVGRVDTDGDDTWGFHDDPDSFWTWTDDDPDIDIDGNVRIGGDDDDPDDDDDPDDDDDPPDPDPDPPPPPPPPDDDPPPDPPPPDQDQDWPDWLVVDDDDPPDDPVVVVVVVVVSVVCRVVRTSHDDDDPPDDDDPPDPDPDDDDDDPDDDDPVVVVVVVVVVVVVCPDPVNVPDDPLRVQLVVVLVVCVVCVVVQQPDEEEDEDQDPVVQCLLVDDDPDVSSVVSSVSCVNGHYHYDYDHPVVVPPVVVVVPPD

pLDDT: mean 74.25, std 17.8, range [25.84, 97.25]

Mean predicted aligned error: 21.59 Å